Protein AF-A0A090S0F7-F1 (afdb_monomer_lite)

InterPro domains:
  IPR005582 Chromosome partition protein MukF [NF003615] (1-305)
  IPR033440 Chromosome partition protein MukF, middle domain [PF17192] (1-146)
  IPR033441 Chromosome partition protein MukF, C-terminal domain [PF17193] (148-305)
  IPR033441 Chromosome partition protein MukF, C-terminal domain [cd16337] (207-303)
  IPR036141 MukF, middle domain superfamily [G3DSA:1.20.58.590] (1-176)
  IPR036141 MukF, middle domain superfamily [SSF140570] (1-146)
  IPR038198 MukF, C-terminal domain superfamily [G3DSA:1.10.225.40] (218-305)

Structure (mmCIF, N/CA/C/O backbone):
data_AF-A0A090S0F7-F1
#
_entry.id   AF-A0A090S0F7-F1
#
loop_
_atom_site.group_PDB
_atom_site.id
_atom_site.type_symbol
_atom_site.label_atom_id
_atom_site.label_alt_id
_atom_site.label_comp_id
_atom_site.label_asym_id
_atom_site.label_entity_id
_atom_site.label_seq_id
_atom_site.pdbx_PDB_ins_code
_atom_site.Cartn_x
_atom_site.Cartn_y
_atom_site.Cartn_z
_atom_site.occupancy
_atom_site.B_iso_or_equiv
_atom_site.auth_seq_id
_atom_site.auth_comp_id
_atom_site.auth_asym_id
_atom_site.auth_atom_id
_atom_site.pdbx_PDB_model_num
ATOM 1 N N . MET A 1 1 ? -20.782 7.786 25.292 1.00 84.88 1 MET A N 1
ATOM 2 C CA . MET A 1 1 ? -19.732 7.171 26.123 1.00 84.88 1 MET A CA 1
ATOM 3 C C . MET A 1 1 ? -19.723 7.698 27.551 1.00 84.88 1 MET A C 1
ATOM 5 O O . MET A 1 1 ? -19.974 6.885 28.421 1.00 84.88 1 MET A O 1
ATOM 9 N N . ALA A 1 2 ? -19.587 9.006 27.813 1.00 85.81 2 ALA A N 1
ATOM 10 C CA . ALA A 1 2 ? -19.578 9.568 29.183 1.00 85.81 2 ALA A CA 1
ATOM 11 C C . ALA A 1 2 ? -20.626 8.978 30.162 1.00 85.81 2 ALA A C 1
ATOM 13 O O . ALA A 1 2 ? -20.269 8.494 31.227 1.00 85.81 2 ALA A O 1
ATOM 14 N N . LYS A 1 3 ? -21.905 8.889 29.760 1.00 87.56 3 LYS A N 1
ATOM 15 C CA . LYS A 1 3 ? -22.971 8.273 30.586 1.00 87.56 3 LYS A CA 1
ATOM 16 C C . LYS A 1 3 ? -22.745 6.791 30.917 1.00 87.56 3 LYS A C 1
ATOM 18 O O . LYS A 1 3 ? -23.183 6.325 31.959 1.00 87.56 3 LYS A O 1
ATOM 23 N N . ALA A 1 4 ? -22.123 6.041 30.007 1.00 89.88 4 ALA A N 1
ATOM 24 C CA . ALA A 1 4 ? -21.799 4.633 30.227 1.00 89.88 4 ALA A CA 1
ATOM 25 C C . ALA A 1 4 ? -20.613 4.481 31.189 1.00 89.88 4 ALA A C 1
ATOM 27 O O . ALA A 1 4 ? -20.597 3.532 31.960 1.00 89.88 4 ALA A O 1
ATOM 28 N N . ILE A 1 5 ? -19.668 5.427 31.180 1.00 91.88 5 ILE A N 1
ATOM 29 C CA . ILE A 1 5 ? -18.540 5.468 32.122 1.00 91.88 5 ILE A CA 1
ATOM 30 C C . ILE A 1 5 ? -19.040 5.784 33.529 1.00 91.88 5 ILE A C 1
ATOM 32 O O . ILE A 1 5 ? -18.727 5.049 34.455 1.00 91.88 5 ILE A O 1
ATOM 36 N N . GLU A 1 6 ? -19.868 6.822 33.686 1.00 92.06 6 GLU A N 1
ATOM 37 C CA . GLU A 1 6 ? -20.484 7.158 34.979 1.00 92.06 6 GLU A CA 1
ATOM 38 C C . GLU A 1 6 ? -21.263 5.956 35.537 1.00 92.06 6 GLU A C 1
ATOM 40 O O . GLU A 1 6 ? -21.048 5.540 36.673 1.00 92.06 6 GLU A O 1
ATOM 45 N N . ALA A 1 7 ? -22.093 5.318 34.704 1.00 90.25 7 ALA A N 1
ATOM 46 C CA . ALA A 1 7 ? -22.843 4.130 35.102 1.00 90.25 7 ALA A CA 1
ATOM 47 C C . ALA A 1 7 ? -21.950 2.915 35.421 1.00 90.25 7 ALA A C 1
ATOM 49 O O . ALA A 1 7 ? -22.342 2.090 36.247 1.00 90.25 7 ALA A O 1
ATOM 50 N N . ALA A 1 8 ? -20.785 2.790 34.778 1.00 90.50 8 ALA A N 1
ATOM 51 C CA . ALA A 1 8 ? -19.803 1.746 35.065 1.00 90.50 8 ALA A CA 1
ATOM 52 C C . ALA A 1 8 ? -19.081 1.997 36.399 1.00 90.50 8 ALA A C 1
ATOM 54 O O . ALA A 1 8 ? -18.895 1.065 37.176 1.00 90.50 8 ALA A O 1
ATOM 55 N N . GLN A 1 9 ? -18.740 3.253 36.703 1.00 90.56 9 GLN A N 1
ATOM 56 C CA . GLN A 1 9 ? -18.113 3.656 37.967 1.00 90.56 9 GLN A CA 1
ATOM 57 C C . GLN A 1 9 ? -19.052 3.497 39.170 1.00 90.56 9 GLN A C 1
ATOM 59 O O . GLN A 1 9 ? -18.606 3.127 40.254 1.00 90.56 9 GLN A O 1
ATOM 64 N N . GLU A 1 10 ? -20.354 3.743 38.991 1.00 89.56 10 GLU A N 1
ATOM 65 C CA . GLU A 1 10 ? -21.372 3.483 40.020 1.00 89.56 10 GLU A CA 1
ATOM 66 C C . GLU A 1 10 ? -21.522 1.984 40.341 1.00 89.56 10 GLU A C 1
ATOM 68 O O . GLU A 1 10 ? -21.973 1.622 41.432 1.00 89.56 10 GLU A O 1
ATOM 73 N N . GLY A 1 11 ? -21.127 1.109 39.409 1.00 84.12 11 GLY A N 1
ATOM 74 C CA . GLY A 1 11 ? -21.232 -0.338 39.541 1.00 84.12 11 GLY A CA 1
ATOM 75 C C . GLY A 1 11 ? -22.672 -0.814 39.760 1.00 84.12 11 GLY A C 1
ATOM 76 O O . GLY A 1 11 ? -23.644 -0.179 39.354 1.00 84.12 11 GLY A O 1
ATOM 77 N N . GLY A 1 12 ? -22.829 -1.971 40.403 1.00 87.19 12 GLY A N 1
ATOM 78 C CA . GLY A 1 12 ? -24.134 -2.505 40.795 1.00 87.19 12 GLY A CA 1
ATOM 79 C C . GLY A 1 12 ? -24.443 -3.868 40.188 1.00 87.19 12 GLY A C 1
ATOM 80 O O . GLY A 1 12 ? -23.554 -4.645 39.862 1.00 87.19 12 GLY A O 1
ATOM 81 N N . THR A 1 13 ? -25.733 -4.189 40.085 1.00 90.56 13 THR A N 1
ATOM 82 C CA . THR A 1 13 ? -26.182 -5.519 39.631 1.00 90.56 13 THR A CA 1
ATOM 83 C C . THR A 1 13 ? -25.966 -5.729 38.132 1.00 90.56 13 THR A C 1
ATOM 85 O O . THR A 1 13 ? -25.990 -4.778 37.352 1.00 90.56 13 THR A O 1
ATOM 88 N N . VAL A 1 14 ? -25.896 -6.987 37.689 1.00 89.06 14 VAL A N 1
ATOM 89 C CA . VAL A 1 14 ? -25.822 -7.354 36.259 1.00 89.06 14 VAL A CA 1
ATOM 90 C C . VAL A 1 14 ? -26.930 -6.694 35.418 1.00 89.06 14 VAL A C 1
ATOM 92 O O . VAL A 1 14 ? -26.717 -6.329 34.261 1.00 89.06 14 VAL A O 1
ATOM 95 N N . ALA A 1 15 ? -28.121 -6.475 35.987 1.00 90.81 15 ALA A N 1
ATOM 96 C CA . ALA A 1 15 ? -29.215 -5.783 35.303 1.00 90.81 15 ALA A CA 1
ATOM 97 C C . ALA A 1 15 ? -28.916 -4.293 35.039 1.00 90.81 15 ALA A C 1
ATOM 99 O O . ALA A 1 15 ? -29.303 -3.770 33.990 1.00 90.81 15 ALA A O 1
ATOM 100 N N . HIS A 1 16 ? -28.209 -3.621 35.956 1.00 92.31 16 HIS A N 1
ATOM 101 C CA . HIS A 1 16 ? -27.730 -2.246 35.771 1.00 92.31 16 HIS A CA 1
ATOM 102 C C . HIS A 1 16 ? -26.710 -2.184 34.634 1.00 92.31 16 HIS A C 1
ATOM 104 O O . HIS A 1 16 ? -26.902 -1.416 33.692 1.00 92.31 16 HIS A O 1
ATOM 110 N N . TRP A 1 17 ? -25.714 -3.072 34.648 1.00 93.25 17 TRP A N 1
ATOM 111 C CA . TRP A 1 17 ? -24.701 -3.180 33.593 1.00 93.25 17 TRP A CA 1
ATOM 112 C C . TRP A 1 17 ? -25.306 -3.457 32.215 1.00 93.25 17 TRP A C 1
ATOM 114 O O . TRP A 1 17 ? -24.977 -2.780 31.239 1.00 93.25 17 TRP A O 1
ATOM 124 N N . ARG A 1 18 ? -26.264 -4.389 32.127 1.00 91.88 18 ARG A N 1
ATOM 125 C CA . ARG A 1 18 ? -26.967 -4.692 30.870 1.00 91.88 18 ARG A CA 1
ATOM 126 C C . ARG A 1 18 ? -27.700 -3.485 30.295 1.00 91.88 18 ARG A C 1
ATOM 128 O O . ARG A 1 18 ? -27.689 -3.286 29.082 1.00 91.88 18 ARG A O 1
ATOM 135 N N . LYS A 1 19 ? -28.363 -2.702 31.144 1.00 91.62 19 LYS A N 1
ATOM 136 C CA . LYS A 1 19 ? -29.212 -1.596 30.696 1.00 91.62 19 LYS A CA 1
ATOM 137 C C . LYS A 1 19 ? -28.413 -0.325 30.416 1.00 91.62 19 LYS A C 1
ATOM 139 O O . LYS A 1 19 ? -28.609 0.292 29.373 1.00 91.62 19 LYS A O 1
ATOM 144 N N . ASN A 1 20 ? -27.545 0.058 31.346 1.00 91.69 20 ASN A N 1
ATOM 145 C CA . ASN A 1 20 ? -26.958 1.395 31.392 1.00 91.69 20 ASN A CA 1
ATOM 146 C C . ASN A 1 20 ? -25.562 1.457 30.761 1.00 91.69 20 ASN A C 1
ATOM 148 O O . ASN A 1 20 ? -25.184 2.509 30.253 1.00 91.69 20 ASN A O 1
ATOM 152 N N . VAL A 1 21 ? -24.835 0.336 30.724 1.00 92.81 21 VAL A N 1
ATOM 153 C CA . VAL A 1 21 ? -23.509 0.257 30.095 1.00 92.81 21 VAL A CA 1
ATOM 154 C C . VAL A 1 21 ? -23.620 -0.451 28.748 1.00 92.81 21 VAL A C 1
ATOM 156 O O . VAL A 1 21 ? -23.516 0.184 27.701 1.00 92.81 21 VAL A O 1
ATOM 159 N N . PHE A 1 22 ? -23.955 -1.742 28.740 1.00 93.81 22 PHE A N 1
ATOM 160 C CA . PHE A 1 22 ? -24.021 -2.535 27.508 1.00 93.81 22 PHE A CA 1
ATOM 161 C C . PHE A 1 22 ? -25.059 -2.024 26.507 1.00 93.81 22 PHE A C 1
ATOM 163 O O . PHE A 1 22 ? -24.778 -1.960 25.314 1.00 93.81 22 PHE A O 1
ATOM 170 N N . GLY A 1 23 ? -26.245 -1.622 26.974 1.00 92.38 23 GLY A N 1
ATOM 171 C CA . GLY A 1 23 ? -27.274 -1.051 26.104 1.00 92.38 23 GLY A CA 1
ATOM 172 C C . GLY A 1 23 ? -26.786 0.194 25.357 1.00 92.38 23 GLY A C 1
ATOM 173 O O . GLY A 1 23 ? -27.042 0.334 24.162 1.00 92.38 23 GLY A O 1
ATOM 174 N N . VAL A 1 24 ? -26.026 1.061 26.033 1.00 94.12 24 VAL A N 1
ATOM 175 C CA . VAL A 1 24 ? -25.442 2.269 25.431 1.00 94.12 24 VAL A CA 1
ATOM 176 C C . VAL A 1 24 ? -24.324 1.904 24.457 1.00 94.12 24 VAL A C 1
ATOM 178 O O . VAL A 1 24 ? -24.310 2.408 23.334 1.00 94.12 24 VAL A O 1
ATOM 181 N N . LEU A 1 25 ? -23.417 1.005 24.847 1.00 94.56 25 LEU A N 1
ATOM 182 C CA . LEU A 1 25 ? -22.318 0.554 23.990 1.00 94.56 25 LEU A CA 1
ATOM 183 C C . LEU A 1 25 ? -22.839 -0.095 22.702 1.00 94.56 25 LEU A C 1
ATOM 185 O O . LEU A 1 25 ? -22.406 0.259 21.611 1.00 94.56 25 LEU A O 1
ATOM 189 N N . LYS A 1 26 ? -23.814 -0.999 22.815 1.00 93.56 26 LYS A N 1
ATOM 190 C CA . LYS A 1 26 ? -24.317 -1.778 21.683 1.00 93.56 26 LYS A CA 1
ATOM 191 C C . LYS A 1 26 ? -25.223 -0.977 20.756 1.00 93.56 26 LYS A C 1
ATOM 193 O O . LYS A 1 26 ? -25.014 -1.002 19.551 1.00 93.56 26 LYS A O 1
ATOM 198 N N . TYR A 1 27 ? -26.226 -0.290 21.301 1.00 92.94 27 TYR A N 1
ATOM 199 C CA . TYR A 1 27 ? -27.296 0.306 20.488 1.00 92.94 27 TYR A CA 1
ATOM 200 C C . TYR A 1 27 ? -27.118 1.797 20.212 1.00 92.94 27 TYR A C 1
ATOM 202 O O . TYR A 1 27 ? -27.880 2.364 19.439 1.00 92.94 27 TYR A O 1
ATOM 210 N N . SER A 1 28 ? -26.155 2.454 20.859 1.00 93.50 28 SER A N 1
ATOM 211 C CA . SER A 1 28 ? -25.846 3.854 20.575 1.00 93.50 28 SER A CA 1
ATOM 212 C C . SER A 1 28 ? -24.447 3.992 20.001 1.00 93.50 28 SER A C 1
ATOM 214 O O . SER A 1 28 ? -24.305 4.450 18.875 1.00 93.50 28 SER A O 1
ATOM 216 N N . VAL A 1 29 ? -23.417 3.572 20.736 1.00 94.06 29 VAL A N 1
ATOM 217 C CA . VAL A 1 29 ? -22.026 3.754 20.291 1.00 94.06 29 VAL A CA 1
ATOM 218 C C . VAL A 1 29 ? -21.723 2.868 19.081 1.00 94.06 29 VAL A C 1
ATOM 220 O O . VAL A 1 29 ? -21.188 3.360 18.094 1.00 94.06 29 VAL A O 1
ATOM 223 N N . GLY A 1 30 ? -22.153 1.603 19.115 1.00 94.12 30 GLY A N 1
ATOM 224 C CA . GLY A 1 30 ? -22.012 0.668 17.997 1.00 94.12 30 GLY A CA 1
ATOM 225 C C . GLY A 1 30 ? -22.667 1.164 16.708 1.00 94.12 30 GLY A C 1
ATOM 226 O O . GLY A 1 30 ? -22.012 1.178 15.671 1.00 94.12 30 GLY A O 1
ATOM 227 N N . GLU A 1 31 ? -23.910 1.643 16.786 1.00 94.94 31 GLU A N 1
ATOM 228 C CA . GLU A 1 31 ? -24.637 2.191 15.630 1.00 94.94 31 GLU A CA 1
ATOM 229 C C . GLU A 1 31 ? -23.974 3.458 15.070 1.00 94.94 31 GLU A C 1
ATOM 231 O O . GLU A 1 31 ? -23.893 3.635 13.857 1.00 94.94 31 GLU A O 1
ATOM 236 N N . ILE A 1 32 ? -23.450 4.337 15.935 1.00 94.00 32 ILE A N 1
ATOM 237 C CA . ILE A 1 32 ? -22.712 5.528 15.487 1.00 94.00 32 ILE A CA 1
ATOM 238 C C . ILE A 1 32 ? -21.438 5.118 14.740 1.00 94.00 32 ILE A C 1
ATOM 240 O O . ILE A 1 32 ? -21.144 5.692 13.694 1.00 94.00 32 ILE A O 1
ATOM 244 N N . PHE A 1 33 ? -20.697 4.123 15.235 1.00 95.06 33 PHE A N 1
ATOM 245 C CA . PHE A 1 33 ? -19.503 3.623 14.546 1.00 95.06 33 PHE A CA 1
ATOM 246 C C . PHE A 1 33 ? -19.850 2.994 13.195 1.00 95.06 33 PHE A C 1
ATOM 248 O O . PHE A 1 33 ? -19.162 3.259 12.213 1.00 95.06 33 PHE A O 1
ATOM 255 N N . ASP A 1 34 ? -20.943 2.236 13.114 1.00 94.75 34 ASP A N 1
ATOM 256 C CA . ASP A 1 34 ? -21.406 1.660 11.848 1.00 94.75 34 ASP A CA 1
ATOM 257 C C . ASP A 1 34 ? -21.847 2.743 10.849 1.00 94.75 34 ASP A C 1
ATOM 259 O O . ASP A 1 34 ? -21.565 2.642 9.653 1.00 94.75 34 ASP A O 1
ATOM 263 N N . GLN A 1 35 ? -22.457 3.831 11.327 1.00 95.31 35 GLN A N 1
ATOM 264 C CA . GLN A 1 35 ? -22.783 4.984 10.489 1.00 95.31 35 GLN A CA 1
ATOM 265 C C . GLN A 1 35 ? -21.529 5.723 9.996 1.00 95.31 35 GLN A C 1
ATOM 267 O O . GLN A 1 35 ? -21.507 6.194 8.857 1.00 95.31 35 GLN A O 1
ATOM 272 N N . ILE A 1 36 ? -20.490 5.833 10.830 1.00 94.31 36 ILE A N 1
ATOM 273 C CA . ILE A 1 36 ? -19.203 6.417 10.428 1.00 94.31 36 ILE A CA 1
ATOM 274 C C . ILE A 1 36 ? -18.549 5.548 9.346 1.00 94.31 36 ILE A C 1
ATOM 276 O O . ILE A 1 36 ? -18.181 6.093 8.307 1.00 94.31 36 ILE A O 1
ATOM 280 N N . ASP A 1 37 ? -18.480 4.223 9.525 1.00 93.44 37 ASP A N 1
ATOM 281 C CA . ASP A 1 37 ? -17.951 3.295 8.505 1.00 93.44 37 ASP A CA 1
ATOM 282 C C . ASP A 1 37 ? -18.726 3.418 7.183 1.00 93.44 37 ASP A C 1
ATOM 284 O O . ASP A 1 37 ? -18.131 3.479 6.107 1.00 93.44 37 ASP A O 1
ATOM 288 N N . LEU A 1 38 ? -20.058 3.533 7.240 1.00 94.69 38 LEU A N 1
ATOM 289 C CA . LEU A 1 38 ? -20.873 3.742 6.043 1.00 94.69 38 LEU A CA 1
ATOM 290 C C . LEU A 1 38 ? -20.534 5.066 5.340 1.00 94.69 38 LEU A C 1
ATOM 292 O O . LEU A 1 38 ? -20.372 5.086 4.121 1.00 94.69 38 LEU A O 1
ATOM 296 N N . ASN A 1 39 ? -20.395 6.159 6.093 1.00 93.88 39 ASN A N 1
ATOM 297 C CA . ASN A 1 39 ? -20.026 7.462 5.536 1.00 93.88 39 ASN A CA 1
ATOM 298 C C . ASN A 1 39 ? -18.618 7.442 4.913 1.00 93.88 39 ASN A C 1
ATOM 300 O O . ASN A 1 39 ? -18.407 8.066 3.875 1.00 93.88 39 ASN A O 1
ATOM 304 N N . GLN A 1 40 ? -17.670 6.697 5.492 1.00 92.88 40 GLN A N 1
ATOM 305 C CA . GLN A 1 40 ? -16.336 6.501 4.914 1.00 92.88 40 GLN A CA 1
ATOM 306 C C . GLN A 1 40 ? -16.406 5.782 3.559 1.00 92.88 40 GLN A C 1
ATOM 308 O O . GLN A 1 40 ? -15.763 6.202 2.600 1.00 92.88 40 GLN A O 1
ATOM 313 N N . ARG A 1 41 ? -17.275 4.776 3.410 1.00 92.62 41 ARG A N 1
ATOM 314 C CA . ARG A 1 41 ? -17.494 4.118 2.107 1.00 92.62 41 ARG A CA 1
ATOM 315 C C . ARG A 1 41 ? -18.119 5.046 1.070 1.00 92.62 41 ARG A C 1
ATOM 317 O O . ARG A 1 41 ? -17.757 4.991 -0.100 1.00 92.62 41 ARG A O 1
ATOM 324 N N . VAL A 1 42 ? -19.035 5.920 1.486 1.00 94.44 42 VAL A N 1
ATOM 325 C CA . VAL A 1 42 ? -19.573 6.965 0.599 1.00 94.44 42 VAL A CA 1
ATOM 326 C C . VAL A 1 42 ? -18.457 7.915 0.153 1.00 94.44 42 VAL A C 1
ATOM 328 O O . VAL A 1 42 ? -18.418 8.317 -1.010 1.00 94.44 42 VAL A O 1
ATOM 331 N N . MET A 1 43 ? -17.507 8.229 1.038 1.00 93.00 43 MET A N 1
ATOM 332 C CA . MET A 1 43 ? -16.330 9.020 0.679 1.00 93.00 43 MET A CA 1
ATOM 333 C C . MET A 1 43 ? -15.434 8.295 -0.340 1.00 93.00 43 MET A C 1
ATOM 335 O O . MET A 1 43 ? -14.961 8.932 -1.281 1.00 93.00 43 MET A O 1
ATOM 339 N N . ASP A 1 44 ? -15.252 6.975 -0.230 1.00 94.31 44 ASP A N 1
ATOM 340 C CA . ASP A 1 44 ? -14.544 6.180 -1.248 1.00 94.31 44 ASP A CA 1
ATOM 341 C C . ASP A 1 44 ? -15.233 6.271 -2.625 1.00 94.31 44 ASP A C 1
ATOM 343 O O . ASP A 1 44 ? -14.579 6.464 -3.657 1.00 94.31 44 ASP A O 1
ATOM 347 N N . GLU A 1 45 ? -16.567 6.185 -2.663 1.00 94.88 45 GLU A N 1
ATOM 348 C CA . GLU A 1 45 ? -17.341 6.359 -3.900 1.00 94.88 45 GLU A CA 1
ATOM 349 C C . GLU A 1 45 ? -17.188 7.773 -4.476 1.00 94.88 45 GLU A C 1
ATOM 351 O O . GLU A 1 45 ? -17.021 7.944 -5.690 1.00 94.88 45 GLU A O 1
ATOM 356 N N . GLN A 1 46 ? -17.180 8.795 -3.616 1.00 93.38 46 GLN A N 1
ATOM 357 C CA . GLN A 1 46 ? -16.941 10.177 -4.020 1.00 93.38 46 GLN A CA 1
ATOM 358 C C . GLN A 1 46 ? -15.535 10.354 -4.604 1.00 93.38 46 GLN A C 1
ATOM 360 O O . GLN A 1 46 ? -15.402 10.928 -5.686 1.00 93.38 46 GLN A O 1
ATOM 365 N N . GLN A 1 47 ? -14.494 9.820 -3.957 1.00 93.81 47 GLN A N 1
ATOM 366 C CA . GLN A 1 47 ? -13.132 9.833 -4.497 1.00 93.81 47 GLN A CA 1
ATOM 367 C C . GLN A 1 47 ? -13.081 9.179 -5.881 1.00 93.81 47 GLN A C 1
ATOM 369 O O . GLN A 1 47 ? -12.455 9.710 -6.801 1.00 93.81 47 GLN A O 1
ATOM 374 N N . GLN A 1 48 ? -13.748 8.036 -6.059 1.00 94.56 48 GLN A N 1
ATOM 375 C CA . GLN A 1 48 ? -13.793 7.351 -7.348 1.00 94.56 48 GLN A CA 1
ATOM 376 C C . GLN A 1 48 ? -14.523 8.178 -8.415 1.00 94.56 48 GLN A C 1
ATOM 378 O O . GLN A 1 48 ? -14.061 8.251 -9.555 1.00 94.56 48 GLN A O 1
ATOM 383 N N . SER A 1 49 ? -15.617 8.847 -8.051 1.00 96.25 49 SER A N 1
ATOM 384 C CA . SER A 1 49 ? -16.315 9.787 -8.931 1.00 96.25 49 SER A CA 1
ATOM 385 C C . SER A 1 49 ? -15.405 10.940 -9.363 1.00 96.25 49 SER A C 1
ATOM 387 O O . SER A 1 49 ? -15.326 11.243 -10.553 1.00 96.25 49 SER A O 1
ATOM 389 N N . VAL A 1 50 ? -14.638 11.530 -8.439 1.00 95.00 50 VAL A N 1
ATOM 390 C CA . VAL A 1 50 ? -13.674 12.595 -8.762 1.00 95.00 50 VAL A CA 1
ATOM 391 C C . VAL A 1 50 ? -12.593 12.091 -9.725 1.00 95.00 50 VAL A C 1
ATOM 393 O O . VAL A 1 50 ? -12.286 12.771 -10.703 1.00 95.00 50 VAL A O 1
ATOM 396 N N . LYS A 1 51 ? -12.062 10.876 -9.528 1.00 95.19 51 LYS A N 1
ATOM 397 C CA . LYS A 1 51 ? -11.090 10.271 -10.462 1.00 95.19 51 LYS A CA 1
ATOM 398 C C . LYS A 1 51 ? -11.653 10.136 -11.878 1.00 95.19 51 LYS A C 1
ATOM 400 O O . LYS A 1 51 ? -10.943 10.402 -12.849 1.00 95.19 51 LYS A O 1
ATOM 405 N N . LEU A 1 52 ? -12.919 9.732 -12.004 1.00 95.50 52 LEU A N 1
ATOM 406 C CA . LEU A 1 52 ? -13.602 9.629 -13.296 1.00 95.50 52 LEU A CA 1
ATOM 407 C C . LEU A 1 52 ? -13.813 11.006 -13.935 1.00 95.50 52 LEU A C 1
ATOM 409 O O . LEU A 1 52 ? -13.551 11.163 -15.126 1.00 95.50 52 LEU A O 1
ATOM 413 N N . GLN A 1 53 ? -14.211 12.007 -13.148 1.00 94.06 53 GLN A N 1
ATOM 414 C CA . GLN A 1 53 ? -14.361 13.384 -13.621 1.00 94.06 53 GLN A CA 1
ATOM 415 C C . GLN A 1 53 ? -13.030 13.951 -14.130 1.00 94.06 53 GLN A C 1
ATOM 417 O O . GLN A 1 53 ? -12.986 14.505 -15.225 1.00 94.06 53 GLN A O 1
ATOM 422 N N . ILE A 1 54 ? -11.930 13.747 -13.396 1.00 92.56 54 ILE A N 1
ATOM 423 C CA . ILE A 1 54 ? -10.580 14.145 -13.826 1.00 92.56 54 ILE A CA 1
ATOM 424 C C . ILE A 1 54 ? -10.210 13.455 -15.144 1.00 92.56 54 ILE A C 1
ATOM 426 O O . ILE A 1 54 ? -9.740 14.109 -16.073 1.00 92.56 54 ILE A O 1
ATOM 430 N N . ALA A 1 55 ? -10.455 12.148 -15.265 1.00 91.69 55 ALA A N 1
ATOM 431 C CA . ALA A 1 55 ? -10.171 11.417 -16.497 1.00 91.69 55 ALA A CA 1
ATOM 432 C C . ALA A 1 55 ? -10.979 11.952 -17.695 1.00 91.69 55 ALA A C 1
ATOM 434 O O . ALA A 1 55 ? -10.433 12.111 -18.788 1.00 91.69 55 ALA A O 1
ATOM 435 N N . GLU A 1 56 ? -12.261 12.270 -17.500 1.00 92.06 56 GLU A N 1
ATOM 436 C CA . GLU A 1 56 ? -13.114 12.835 -18.547 1.00 92.06 56 GLU A CA 1
ATOM 437 C C . GLU A 1 56 ? -12.677 14.252 -18.946 1.00 92.06 56 GLU A C 1
ATOM 439 O O . GLU A 1 56 ? -12.581 14.557 -20.140 1.00 92.06 56 GLU A O 1
ATOM 444 N N . LEU A 1 57 ? -12.353 15.097 -17.963 1.00 90.50 57 LEU A N 1
ATOM 445 C CA . LEU A 1 57 ? -11.837 16.451 -18.172 1.00 90.50 57 LEU A CA 1
ATOM 446 C C . LEU A 1 57 ? -10.535 16.426 -18.982 1.00 90.50 57 LEU A C 1
ATOM 448 O O . LEU A 1 57 ? -10.416 17.127 -19.990 1.00 90.50 57 LEU A O 1
ATOM 452 N N . LEU A 1 58 ? -9.594 15.558 -18.601 1.00 87.62 58 LEU A N 1
ATOM 453 C CA . LEU A 1 58 ? -8.326 15.388 -19.310 1.00 87.62 58 LEU A CA 1
ATOM 454 C C . LEU A 1 58 ? -8.497 14.790 -20.710 1.00 87.62 58 LEU A C 1
ATOM 456 O O . LEU A 1 58 ? -7.640 15.027 -21.561 1.00 87.62 58 LEU A O 1
ATOM 460 N N . ASN A 1 59 ? -9.578 14.049 -20.977 1.00 85.69 59 ASN A N 1
ATOM 461 C CA . ASN A 1 59 ? -9.874 13.490 -22.297 1.00 85.69 59 ASN A CA 1
ATOM 462 C C . ASN A 1 59 ? -10.553 14.497 -23.240 1.00 85.69 59 ASN A C 1
ATOM 464 O O . ASN A 1 59 ? -10.319 14.454 -24.445 1.00 85.69 59 ASN A O 1
ATOM 468 N N . LYS A 1 60 ? -11.343 15.450 -22.736 1.00 82.12 60 LYS A N 1
ATOM 469 C CA . LYS A 1 60 ? -11.958 16.498 -23.571 1.00 82.12 60 LYS A CA 1
ATOM 470 C C . LYS A 1 60 ? -10.952 17.598 -23.905 1.00 82.12 60 LYS A C 1
ATOM 472 O O . LYS A 1 60 ? -10.349 17.542 -24.972 1.00 82.12 60 LYS A O 1
ATOM 477 N N . ASP A 1 61 ? -10.662 18.481 -22.953 1.00 76.94 61 ASP A N 1
ATOM 478 C CA . ASP A 1 61 ? -9.873 19.700 -23.173 1.00 76.94 61 ASP A CA 1
ATOM 479 C C . ASP A 1 61 ? -8.813 19.870 -22.090 1.00 76.94 61 ASP A C 1
ATOM 481 O O . ASP A 1 61 ? -8.939 20.649 -21.151 1.00 76.94 61 ASP A O 1
ATOM 485 N N . TRP A 1 62 ? -7.725 19.123 -22.229 1.00 74.31 62 TRP A N 1
ATOM 486 C CA . TRP A 1 62 ? -6.706 19.009 -21.191 1.00 74.31 62 TRP A CA 1
ATOM 487 C C . TRP A 1 62 ? -6.046 20.317 -20.723 1.00 74.31 62 TRP A C 1
ATOM 489 O O . TRP A 1 62 ? -5.617 20.373 -19.580 1.00 74.31 62 TRP A O 1
ATOM 499 N N . ARG A 1 63 ? -5.974 21.370 -21.550 1.00 73.94 63 ARG A N 1
ATOM 500 C CA . ARG A 1 63 ? -5.340 22.651 -21.184 1.00 73.94 63 ARG A CA 1
ATOM 501 C C . ARG A 1 63 ? -6.187 23.423 -20.181 1.00 73.94 63 ARG A C 1
ATOM 503 O O . ARG A 1 63 ? -5.691 23.801 -19.126 1.00 73.94 63 ARG A O 1
ATOM 510 N N . ASP A 1 64 ? -7.462 23.600 -20.501 1.00 77.69 64 ASP A N 1
ATOM 511 C CA . ASP A 1 64 ? -8.410 24.291 -19.626 1.00 77.69 64 ASP A CA 1
ATOM 512 C C . ASP A 1 64 ? -8.821 23.397 -18.443 1.00 77.69 64 ASP A C 1
ATOM 514 O O . ASP A 1 64 ? -9.189 23.885 -17.375 1.00 77.69 64 ASP A O 1
ATOM 518 N N . ALA A 1 65 ? -8.688 22.076 -18.599 1.00 84.38 65 ALA A N 1
ATOM 519 C CA . ALA A 1 65 ? -8.963 21.094 -17.561 1.00 84.38 65 ALA A CA 1
ATOM 520 C C . ALA A 1 65 ? -7.906 21.009 -16.452 1.00 84.38 65 ALA A C 1
ATOM 522 O O . ALA A 1 65 ? -8.275 20.561 -15.370 1.00 84.38 65 ALA A O 1
ATOM 523 N N . ILE A 1 66 ? -6.640 21.408 -16.663 1.00 86.31 66 ILE A N 1
ATOM 524 C CA . ILE A 1 66 ? -5.587 21.294 -15.627 1.00 86.31 66 ILE A CA 1
ATOM 525 C C . ILE A 1 66 ? -6.002 22.027 -14.345 1.00 86.31 66 ILE A C 1
ATOM 527 O O . ILE A 1 66 ? -6.047 21.406 -13.288 1.00 86.31 66 ILE A O 1
ATOM 531 N N . ASN A 1 67 ? -6.412 23.295 -14.450 1.00 88.06 67 ASN A N 1
ATOM 532 C CA . ASN A 1 67 ? -6.830 24.097 -13.291 1.00 88.06 67 ASN A CA 1
ATOM 533 C C . ASN A 1 67 ? -8.039 23.480 -12.561 1.00 88.06 67 ASN A C 1
ATOM 535 O O . ASN A 1 67 ? -8.113 23.481 -11.331 1.00 88.06 67 ASN A O 1
ATOM 539 N N . ASN A 1 68 ? -8.990 22.925 -13.320 1.00 90.00 68 ASN A N 1
ATOM 540 C CA . ASN A 1 68 ? -10.159 22.250 -12.755 1.00 90.00 68 ASN A CA 1
ATOM 541 C C . ASN A 1 68 ? -9.763 20.944 -12.049 1.00 90.00 68 ASN A C 1
ATOM 543 O O . ASN A 1 68 ? -10.275 20.649 -10.973 1.00 90.00 68 ASN A O 1
ATOM 547 N N . CYS A 1 69 ? -8.829 20.177 -12.619 1.00 90.88 69 CYS A N 1
ATOM 548 C CA . CYS A 1 69 ? -8.311 18.957 -12.004 1.00 90.88 69 CYS A CA 1
ATOM 549 C C . CYS A 1 69 ? -7.539 19.265 -10.717 1.00 90.88 69 CYS A C 1
ATOM 551 O O . CYS A 1 69 ? -7.757 18.590 -9.718 1.00 90.88 69 CYS A O 1
ATOM 553 N N . GLU A 1 70 ? -6.689 20.294 -10.713 1.00 91.12 70 GLU A N 1
ATOM 554 C CA . GLU A 1 70 ? -5.962 20.740 -9.516 1.00 91.12 70 GLU A CA 1
ATOM 555 C C . GLU A 1 70 ? -6.920 21.168 -8.399 1.00 91.12 70 GLU A C 1
ATOM 557 O O . GLU A 1 70 ? -6.708 20.830 -7.235 1.00 91.12 70 GLU A O 1
ATOM 562 N N . THR A 1 71 ? -8.013 21.847 -8.756 1.00 93.69 71 THR A N 1
ATOM 563 C CA . THR A 1 71 ? -9.050 22.255 -7.800 1.00 93.69 71 THR A CA 1
ATOM 564 C C . THR A 1 71 ? -9.742 21.031 -7.197 1.00 93.69 71 THR A C 1
ATOM 566 O O . THR A 1 71 ? -9.767 20.892 -5.978 1.00 93.69 71 THR A O 1
ATOM 569 N N . LEU A 1 72 ? -10.201 20.087 -8.028 1.00 94.00 72 LEU A N 1
ATOM 570 C CA . LEU A 1 72 ? -10.820 18.838 -7.564 1.00 94.00 72 LEU A CA 1
ATOM 571 C C . LEU A 1 72 ? -9.875 18.000 -6.683 1.00 94.00 72 LEU A C 1
ATOM 573 O O . LEU A 1 72 ? -10.300 17.426 -5.676 1.00 94.00 72 LEU A O 1
ATOM 577 N N . LEU A 1 73 ? -8.589 17.930 -7.045 1.00 93.94 73 LEU A N 1
ATOM 578 C CA . LEU A 1 73 ? -7.559 17.230 -6.272 1.00 93.94 73 LEU A CA 1
ATOM 579 C C . LEU A 1 73 ? -7.327 17.888 -4.910 1.00 93.94 73 LEU A C 1
ATOM 581 O O . LEU A 1 73 ? -7.276 17.189 -3.893 1.00 93.94 73 LEU A O 1
ATOM 585 N N . SER A 1 74 ? -7.210 19.216 -4.886 1.00 94.56 74 SER A N 1
ATOM 586 C CA . SER A 1 74 ? -6.974 20.002 -3.675 1.00 94.56 74 SER A CA 1
ATOM 587 C C . SER A 1 74 ? -8.170 19.955 -2.723 1.00 94.56 74 SER A C 1
ATOM 589 O O . SER A 1 74 ? -7.996 19.652 -1.543 1.00 94.56 74 SER A O 1
ATOM 591 N N . GLU A 1 75 ? -9.387 20.154 -3.236 1.00 95.88 75 GLU A N 1
ATOM 592 C CA . GLU A 1 75 ? -10.626 20.088 -2.452 1.00 95.88 75 GLU A CA 1
ATOM 593 C C . GLU A 1 75 ? -10.799 18.711 -1.807 1.00 95.88 75 GLU A C 1
ATOM 595 O O . GLU A 1 75 ? -10.985 18.614 -0.595 1.00 95.88 75 GLU A O 1
ATOM 600 N N . THR A 1 76 ? -10.637 17.636 -2.584 1.00 94.38 76 THR A N 1
ATOM 601 C CA . THR A 1 76 ? -10.753 16.268 -2.055 1.00 94.38 76 THR A CA 1
ATOM 602 C C . THR A 1 76 ? -9.662 15.975 -1.020 1.00 94.38 76 THR A C 1
ATOM 604 O O . THR A 1 76 ? -9.934 15.352 0.005 1.00 94.38 76 THR A O 1
ATOM 607 N N . SER A 1 77 ? -8.433 16.458 -1.245 1.00 94.94 77 SER A N 1
ATOM 608 C CA . SER A 1 77 ? -7.333 16.319 -0.278 1.00 94.94 77 SER A CA 1
ATOM 609 C C . SER A 1 77 ? -7.637 17.031 1.040 1.00 94.94 77 SER A C 1
ATOM 611 O O . SER A 1 77 ? -7.363 16.483 2.108 1.00 94.94 77 SER A O 1
ATOM 613 N N . ALA A 1 78 ? -8.202 18.240 0.969 1.00 95.69 78 ALA A N 1
ATOM 614 C CA . ALA A 1 78 ? -8.593 19.013 2.139 1.00 95.69 78 ALA A CA 1
ATOM 615 C C . ALA A 1 78 ? -9.705 18.301 2.918 1.00 95.69 78 ALA A C 1
ATOM 617 O O . ALA A 1 78 ? -9.556 18.091 4.118 1.00 95.69 78 ALA A O 1
ATOM 618 N N . THR A 1 79 ? -10.752 17.828 2.233 1.00 94.38 79 THR A N 1
ATOM 619 C CA . THR A 1 79 ? -11.849 17.080 2.869 1.00 94.38 79 THR A CA 1
ATOM 620 C C . THR A 1 79 ? -11.351 15.824 3.585 1.00 94.38 79 THR A C 1
ATOM 622 O O . THR A 1 79 ? -11.737 15.575 4.724 1.00 94.38 79 THR A O 1
ATOM 625 N N . LEU A 1 80 ? -10.465 15.036 2.962 1.00 94.50 80 LEU A N 1
ATOM 626 C CA . LEU A 1 80 ? -9.910 13.834 3.598 1.00 94.50 80 LEU A CA 1
ATOM 627 C C . LEU A 1 80 ? -9.088 14.163 4.843 1.00 94.50 80 LEU A C 1
ATOM 629 O O . LEU A 1 80 ? -9.183 13.455 5.843 1.00 94.50 80 LEU A O 1
ATOM 633 N N . ARG A 1 81 ? -8.294 15.236 4.788 1.00 94.69 81 ARG A N 1
ATOM 634 C CA . ARG A 1 81 ? -7.480 15.667 5.924 1.00 94.69 81 ARG A CA 1
ATOM 635 C C . ARG A 1 81 ? -8.346 16.157 7.080 1.00 94.69 81 ARG A C 1
ATOM 637 O O . ARG A 1 81 ? -8.143 15.708 8.197 1.00 94.69 81 ARG A O 1
ATOM 644 N N . GLU A 1 82 ? -9.342 16.997 6.809 1.00 94.62 82 GLU A N 1
ATOM 645 C CA . GLU A 1 82 ? -10.276 17.481 7.834 1.00 94.62 82 GLU A CA 1
ATOM 646 C C . GLU A 1 82 ? -11.036 16.330 8.510 1.00 94.62 82 GLU A C 1
ATOM 648 O O . GLU A 1 82 ? -11.187 16.312 9.737 1.00 94.62 82 GLU A O 1
ATOM 653 N N . LEU A 1 83 ? -11.478 15.336 7.729 1.00 93.00 83 LEU A N 1
ATOM 654 C CA . LEU A 1 83 ? -12.122 14.135 8.264 1.00 93.00 83 LEU A CA 1
ATOM 655 C C . LEU A 1 83 ? -11.166 13.323 9.144 1.00 93.00 83 LEU A C 1
ATOM 657 O O . LEU A 1 83 ? -11.558 12.925 10.241 1.00 93.00 83 LEU A O 1
ATOM 661 N N . GLN A 1 84 ? -9.925 13.103 8.703 1.00 93.50 84 GLN A N 1
ATOM 662 C CA . GLN A 1 84 ? -8.937 12.350 9.479 1.00 93.50 84 GLN A CA 1
ATOM 663 C C . GLN A 1 84 ? -8.550 13.068 10.771 1.00 93.50 84 GLN A C 1
ATOM 665 O O . GLN A 1 84 ? -8.494 12.430 11.818 1.00 93.50 84 GLN A O 1
ATOM 670 N N . ASP A 1 85 ? -8.336 14.383 10.726 1.00 93.81 85 ASP A N 1
ATOM 671 C CA . ASP A 1 85 ? -7.990 15.176 11.907 1.00 93.81 85 ASP A CA 1
ATOM 672 C C . ASP A 1 85 ? -9.120 15.114 12.949 1.00 93.81 85 ASP A C 1
ATOM 674 O O . ASP A 1 85 ? -8.872 14.942 14.145 1.00 93.81 85 ASP A O 1
ATOM 678 N N . THR A 1 86 ? -10.378 15.170 12.493 1.00 93.00 86 THR A N 1
ATOM 679 C CA . THR A 1 86 ? -11.556 15.033 13.363 1.00 93.00 86 THR A CA 1
ATOM 680 C C . THR A 1 86 ? -11.664 13.626 13.959 1.00 93.00 86 THR A C 1
ATOM 682 O O . THR A 1 86 ? -11.939 13.479 15.152 1.00 93.00 86 THR A O 1
ATOM 685 N N . LEU A 1 87 ? -11.438 12.586 13.147 1.00 92.88 87 LEU A N 1
ATOM 686 C CA . LEU A 1 87 ? -11.483 11.188 13.584 1.00 92.88 87 LEU A CA 1
ATOM 687 C C . LEU A 1 87 ? -10.364 10.852 14.568 1.00 92.88 87 LEU A C 1
ATOM 689 O O . LEU A 1 87 ? -10.624 10.159 15.544 1.00 92.88 87 LEU A O 1
ATOM 693 N N . GLN A 1 88 ? -9.151 11.358 14.348 1.00 91.44 88 GLN A N 1
ATOM 694 C CA . GLN A 1 88 ? -8.021 11.129 15.243 1.00 91.44 88 GLN A CA 1
ATOM 695 C C . GLN A 1 88 ? -8.264 11.787 16.604 1.00 91.44 88 GLN A C 1
ATOM 697 O O . GLN A 1 88 ? -8.138 11.131 17.636 1.00 91.44 88 GLN A O 1
ATOM 702 N N . ALA A 1 89 ? -8.685 13.058 16.609 1.00 91.69 89 ALA A N 1
ATOM 703 C CA . ALA A 1 89 ? -8.932 13.797 17.844 1.00 91.69 89 ALA A CA 1
ATOM 704 C C . ALA A 1 89 ? -10.040 13.159 18.698 1.00 91.69 89 ALA A C 1
ATOM 706 O O . ALA A 1 89 ? -9.875 12.995 19.905 1.00 91.69 89 ALA A O 1
ATOM 707 N N . ALA A 1 90 ? -11.161 12.774 18.079 1.00 91.75 90 ALA A N 1
ATOM 708 C CA . ALA A 1 90 ? -12.251 12.103 18.786 1.00 91.75 90 ALA A CA 1
ATOM 709 C C . ALA A 1 90 ? -11.925 10.635 19.118 1.00 91.75 90 ALA A C 1
ATOM 711 O O . ALA A 1 90 ? -12.405 10.103 20.119 1.00 91.75 90 ALA A O 1
ATOM 712 N N . GLY A 1 91 ? -11.125 9.976 18.279 1.00 92.69 91 GLY A N 1
ATOM 713 C CA . GLY A 1 91 ? -10.740 8.579 18.424 1.00 92.69 91 GLY A CA 1
ATOM 714 C C . GLY A 1 91 ? -9.904 8.329 19.670 1.00 92.69 91 GLY A C 1
ATOM 715 O O . GLY A 1 91 ? -10.228 7.422 20.433 1.00 92.69 91 GLY A O 1
ATOM 716 N N . ASP A 1 92 ? -8.904 9.171 19.931 1.00 92.00 92 ASP A N 1
ATOM 717 C CA . ASP A 1 92 ? -8.055 9.037 21.120 1.00 92.00 92 ASP A CA 1
ATOM 718 C C . ASP A 1 92 ? -8.878 9.177 22.416 1.00 92.00 92 ASP A C 1
ATOM 720 O O . ASP A 1 92 ? -8.740 8.367 23.335 1.00 92.00 92 ASP A O 1
ATOM 724 N N . GLU A 1 93 ? -9.807 10.142 22.463 1.00 93.00 93 GLU A N 1
ATOM 725 C CA . GLU A 1 93 ? -10.708 10.326 23.609 1.00 93.00 93 GLU A CA 1
ATOM 726 C C . GLU A 1 93 ? -11.626 9.109 23.810 1.00 93.00 93 GLU A C 1
ATOM 728 O O . GLU A 1 93 ? -11.763 8.600 24.925 1.00 93.00 93 GLU A O 1
ATOM 733 N N . LEU A 1 94 ? -12.239 8.603 22.735 1.00 93.62 94 LEU A N 1
ATOM 734 C CA . LEU A 1 94 ? -13.105 7.424 22.794 1.00 93.62 94 LEU A CA 1
ATOM 735 C C . LEU A 1 94 ? -12.336 6.165 23.201 1.00 93.62 94 LEU A C 1
ATOM 737 O O . LEU A 1 94 ? -12.871 5.353 23.956 1.00 93.62 94 LEU A O 1
ATOM 741 N N . GLN A 1 95 ? -11.091 6.010 22.750 1.00 94.44 95 GLN A N 1
ATOM 742 C CA . GLN A 1 95 ? -10.248 4.874 23.102 1.00 94.44 95 GLN A CA 1
ATOM 743 C C . GLN A 1 95 ? -9.911 4.876 24.595 1.00 94.44 95 GLN A C 1
ATOM 745 O O . GLN A 1 95 ? -10.045 3.837 25.242 1.00 94.44 95 GLN A O 1
ATOM 750 N N . THR A 1 96 ? -9.548 6.032 25.167 1.00 94.38 96 THR A N 1
ATOM 751 C CA . THR A 1 96 ? -9.362 6.170 26.623 1.00 94.38 96 THR A CA 1
ATOM 752 C C . THR A 1 96 ? -10.636 5.784 27.372 1.00 94.38 96 THR A C 1
ATOM 754 O O . THR A 1 96 ? -10.598 4.944 28.263 1.00 94.38 96 THR A O 1
ATOM 757 N N . GLN A 1 97 ? -11.788 6.299 26.941 1.00 93.81 97 GLN A N 1
ATOM 758 C CA . GLN A 1 97 ? -13.078 6.002 27.569 1.00 93.81 97 GLN A CA 1
ATOM 759 C C . GLN A 1 97 ? -13.471 4.517 27.495 1.00 93.81 97 GLN A C 1
ATOM 761 O O . GLN A 1 97 ? -14.144 4.012 28.393 1.00 93.81 97 GLN A O 1
ATOM 766 N N . ILE A 1 98 ? -13.093 3.806 26.427 1.00 94.56 98 ILE A N 1
ATOM 767 C CA . ILE A 1 98 ? -13.309 2.358 26.324 1.00 94.56 98 ILE A CA 1
ATOM 768 C C . ILE A 1 98 ? -12.383 1.604 27.287 1.00 94.56 98 ILE A C 1
ATOM 770 O O . ILE A 1 98 ? -12.847 0.688 27.968 1.00 94.56 98 ILE A O 1
ATOM 774 N N . LEU A 1 99 ? -11.108 1.998 27.367 1.00 94.44 99 LEU A N 1
ATOM 775 C CA . LEU A 1 99 ? -10.128 1.395 28.274 1.00 94.44 99 LEU A CA 1
ATOM 776 C C . LEU A 1 99 ? -10.528 1.567 29.745 1.00 94.44 99 LEU A C 1
ATOM 778 O O . LEU A 1 99 ? -10.463 0.596 30.494 1.00 94.44 99 LEU A O 1
ATOM 782 N N . ASP A 1 100 ? -11.036 2.741 30.127 1.00 94.00 100 ASP A N 1
ATOM 783 C CA . ASP A 1 100 ? -11.521 3.004 31.488 1.00 94.00 100 ASP A CA 1
ATOM 784 C C . ASP A 1 100 ? -12.629 2.016 31.899 1.00 94.00 100 ASP A C 1
ATOM 786 O O . ASP A 1 100 ? -12.629 1.482 33.007 1.00 94.00 100 ASP A O 1
ATOM 790 N N . ILE A 1 101 ? -13.582 1.723 31.001 1.00 93.00 101 ILE A N 1
ATOM 791 C CA . ILE A 1 101 ? -14.649 0.746 31.286 1.00 93.00 101 ILE A CA 1
ATOM 792 C C . ILE A 1 101 ? -14.086 -0.683 31.289 1.00 93.00 101 ILE A C 1
ATOM 794 O O . ILE A 1 101 ? -14.511 -1.500 32.106 1.00 93.00 101 ILE A O 1
ATOM 798 N N . GLN A 1 102 ? -13.133 -1.003 30.407 1.00 93.44 102 GLN A N 1
ATOM 799 C CA . GLN A 1 102 ? -12.487 -2.320 30.390 1.00 93.44 102 GLN A CA 1
ATOM 800 C C . GLN A 1 102 ? -11.736 -2.612 31.689 1.00 93.44 102 GLN A C 1
ATOM 802 O O . GLN A 1 102 ? -11.805 -3.741 32.165 1.00 93.44 102 GLN A O 1
ATOM 807 N N . GLU A 1 103 ? -11.067 -1.618 32.276 1.00 92.81 103 GLU A N 1
ATOM 808 C CA . GLU A 1 103 ? -10.376 -1.768 33.559 1.00 92.81 103 GLU A CA 1
ATOM 809 C C . GLU A 1 103 ? -11.358 -2.119 34.686 1.00 92.81 103 GLU A C 1
ATOM 811 O O . GLU A 1 103 ? -11.077 -3.005 35.489 1.00 92.81 103 GLU A O 1
ATOM 816 N N . ILE A 1 104 ? -12.544 -1.498 34.705 1.00 91.06 104 ILE A N 1
ATOM 817 C CA . ILE A 1 104 ? -13.584 -1.785 35.708 1.00 91.06 104 ILE A CA 1
ATOM 818 C C . ILE A 1 104 ? -14.163 -3.198 35.534 1.00 91.06 104 ILE A C 1
ATOM 820 O O . ILE A 1 104 ? -14.473 -3.866 36.516 1.00 91.06 104 ILE A O 1
ATOM 824 N N . VAL A 1 105 ? -14.322 -3.653 34.289 1.00 90.88 105 VAL A N 1
ATOM 825 C CA . VAL A 1 105 ? -14.875 -4.980 33.956 1.00 90.88 105 VAL A CA 1
ATOM 826 C C . VAL A 1 105 ? -13.826 -6.097 34.107 1.00 90.88 105 VAL A C 1
ATOM 828 O O . VAL A 1 105 ? -14.163 -7.281 34.088 1.00 90.88 105 VAL A O 1
ATOM 831 N N . TYR A 1 106 ? -12.547 -5.751 34.263 1.00 90.31 106 TYR A N 1
ATOM 832 C CA . TYR A 1 106 ? -11.456 -6.716 34.263 1.00 90.31 106 TYR A CA 1
ATOM 833 C C . TYR A 1 106 ? -11.549 -7.710 35.431 1.00 90.31 106 TYR A C 1
ATOM 835 O O . TYR A 1 106 ? -11.500 -7.337 36.602 1.00 90.31 106 TYR A O 1
ATOM 843 N N . GLY A 1 107 ? -11.612 -9.003 35.102 1.00 85.19 107 GLY A N 1
ATOM 844 C CA . GLY A 1 107 ? -11.634 -10.090 36.083 1.00 85.19 107 GLY A CA 1
ATOM 845 C C . GLY A 1 107 ? -13.009 -10.408 36.680 1.00 85.19 107 GLY A C 1
ATOM 846 O O . GLY A 1 107 ? -13.067 -11.218 37.604 1.00 85.19 107 GLY A O 1
ATOM 847 N N . ASP A 1 108 ? -14.092 -9.811 36.169 1.00 88.88 108 ASP A N 1
ATOM 848 C CA . ASP A 1 108 ? -15.469 -10.166 36.533 1.00 88.88 108 ASP A CA 1
ATOM 849 C C . ASP A 1 108 ? -16.128 -11.032 35.442 1.00 88.88 108 ASP A C 1
ATOM 851 O O . ASP A 1 108 ? -16.539 -10.539 34.385 1.00 88.88 108 ASP A O 1
ATOM 855 N N . ASP A 1 109 ? -16.253 -12.334 35.717 1.00 87.88 109 ASP A N 1
ATOM 856 C CA . ASP A 1 109 ? -16.851 -13.317 34.803 1.00 87.88 109 ASP A CA 1
ATOM 857 C C . ASP A 1 109 ? -18.333 -13.014 34.489 1.00 87.88 109 ASP A C 1
ATOM 859 O O . ASP A 1 109 ? -18.827 -13.368 33.417 1.00 87.88 109 ASP A O 1
ATOM 863 N N . GLU A 1 110 ? -19.076 -12.329 35.373 1.00 89.50 110 GLU A N 1
ATOM 864 C CA . GLU A 1 110 ? -20.487 -11.995 35.116 1.00 89.50 110 GLU A CA 1
ATOM 865 C C . GLU A 1 110 ? -20.650 -10.869 34.079 1.00 89.50 110 GLU A C 1
ATOM 867 O O . GLU A 1 110 ? -21.740 -10.690 33.516 1.00 89.50 110 GLU A O 1
ATOM 872 N N . LEU A 1 111 ? -19.576 -10.122 33.801 1.00 91.62 111 LEU A N 1
ATOM 873 C CA . LEU A 1 111 ? -19.552 -8.953 32.920 1.00 91.62 111 LEU A CA 1
ATOM 874 C C . LEU A 1 111 ? -18.826 -9.198 31.588 1.00 91.62 111 LEU A C 1
ATOM 876 O O . LEU A 1 111 ? -18.653 -8.258 30.808 1.00 91.62 111 LEU A O 1
ATOM 880 N N . GLU A 1 112 ? -18.494 -10.451 31.265 1.00 90.75 112 GLU A N 1
ATOM 881 C CA . GLU A 1 112 ? -17.809 -10.839 30.020 1.00 90.75 112 GLU A CA 1
ATOM 882 C C . GLU A 1 112 ? -18.479 -10.250 28.763 1.00 90.75 112 GLU A C 1
ATOM 884 O O . GLU A 1 112 ? -17.813 -9.699 27.889 1.00 90.75 112 GLU A O 1
ATOM 889 N N . PHE A 1 113 ? -19.816 -10.235 28.715 1.00 91.75 113 PHE A N 1
ATOM 890 C CA . PHE A 1 113 ? -20.586 -9.670 27.598 1.00 91.75 113 PHE A CA 1
ATOM 891 C C . PHE A 1 113 ? -20.334 -8.165 27.360 1.00 91.75 113 PHE A C 1
ATOM 893 O O . PHE A 1 113 ? -20.512 -7.671 26.244 1.00 91.75 113 PHE A O 1
ATOM 900 N N . VAL A 1 114 ? -19.960 -7.411 28.402 1.00 93.38 114 VAL A N 1
ATOM 901 C CA . VAL A 1 114 ? -19.555 -6.001 28.293 1.00 93.38 114 VAL A CA 1
ATOM 902 C C . VAL A 1 114 ? -18.135 -5.919 27.744 1.00 93.38 114 VAL A C 1
ATOM 904 O O . VAL A 1 114 ? -17.888 -5.122 26.840 1.00 93.38 114 VAL A O 1
ATOM 907 N N . GLY A 1 115 ? -17.234 -6.774 28.234 1.00 92.38 115 GLY A N 1
ATOM 908 C CA . GLY A 1 115 ? -15.862 -6.894 27.737 1.00 92.38 115 GLY A CA 1
ATOM 909 C C . GLY A 1 115 ? -15.807 -7.204 26.239 1.00 92.38 115 GLY A C 1
ATOM 910 O O . GLY A 1 115 ? -15.126 -6.500 25.493 1.00 92.38 115 GLY A O 1
ATOM 911 N N . GLU A 1 116 ? -16.600 -8.173 25.774 1.00 92.94 116 GLU A N 1
ATOM 912 C CA . GLU A 1 116 ? -16.732 -8.504 24.348 1.00 92.94 116 GLU A CA 1
ATOM 913 C C . GLU A 1 116 ? -17.225 -7.310 23.516 1.00 92.94 116 GLU A C 1
ATOM 915 O O . GLU A 1 116 ? -16.706 -7.039 22.429 1.00 92.94 116 GLU A O 1
ATOM 920 N N . ALA A 1 117 ? -18.214 -6.564 24.022 1.00 94.00 117 ALA A N 1
ATOM 921 C CA . ALA A 1 117 ? -18.734 -5.385 23.335 1.00 94.00 117 ALA A CA 1
ATOM 922 C C . ALA A 1 117 ? -17.690 -4.262 23.245 1.00 94.00 117 ALA A C 1
ATOM 924 O O . ALA A 1 117 ? -17.553 -3.647 22.189 1.00 94.00 117 ALA A O 1
ATOM 925 N N . LEU A 1 118 ? -16.941 -4.011 24.323 1.00 95.25 118 LEU A N 1
ATOM 926 C CA . LEU A 1 118 ? -15.863 -3.018 24.353 1.00 95.25 118 LEU A CA 1
ATOM 927 C C . LEU A 1 118 ? -14.744 -3.394 23.379 1.00 95.25 118 LEU A C 1
ATOM 929 O O . LEU A 1 118 ? -14.324 -2.551 22.591 1.00 95.25 118 LEU A O 1
ATOM 933 N N . PHE A 1 119 ? -14.330 -4.663 23.361 1.00 94.44 119 PHE A N 1
ATOM 934 C CA . PHE A 1 119 ? -13.338 -5.158 22.407 1.00 94.44 119 PHE A CA 1
ATOM 935 C C . PHE A 1 119 ? -13.807 -4.986 20.954 1.00 94.44 119 PHE A C 1
ATOM 937 O O . PHE A 1 119 ? -13.067 -4.491 20.105 1.00 94.44 119 PHE A O 1
ATOM 944 N N . GLY A 1 120 ? -15.068 -5.326 20.664 1.00 95.25 120 GLY A N 1
ATOM 945 C CA . GLY A 1 120 ? -15.654 -5.111 19.341 1.00 95.25 120 GLY A CA 1
ATOM 946 C C . GLY A 1 120 ? -15.669 -3.637 18.920 1.00 95.25 120 GLY A C 1
ATOM 947 O O . GLY A 1 120 ? -15.417 -3.331 17.754 1.00 95.25 120 GLY A O 1
ATOM 948 N N . LEU A 1 121 ? -15.929 -2.718 19.857 1.00 95.56 121 LEU A N 1
ATOM 949 C CA . LEU A 1 121 ? -15.879 -1.277 19.602 1.00 95.56 121 LEU A CA 1
ATOM 950 C C . LEU A 1 121 ? -14.450 -0.777 19.355 1.00 95.56 121 LEU A C 1
ATOM 952 O O . LEU A 1 121 ? -14.272 0.016 18.434 1.00 95.56 121 LEU A O 1
ATOM 956 N N . GLN A 1 122 ? -13.447 -1.267 20.093 1.00 95.69 122 GLN A N 1
ATOM 957 C CA . GLN A 1 122 ? -12.033 -0.933 19.849 1.00 95.69 122 GLN A CA 1
ATOM 958 C C . GLN A 1 122 ? -11.603 -1.351 18.447 1.00 95.69 122 GLN A C 1
ATOM 960 O O . GLN A 1 122 ? -11.129 -0.526 17.676 1.00 95.69 122 GLN A O 1
ATOM 965 N N . MET A 1 123 ? -11.866 -2.605 18.070 1.00 95.50 123 MET A N 1
ATOM 966 C CA . MET A 1 123 ? -11.508 -3.113 16.742 1.00 95.50 123 MET A CA 1
ATOM 967 C C . MET A 1 123 ? -12.176 -2.311 15.614 1.00 95.50 123 MET A C 1
ATOM 969 O O . MET A 1 123 ? -11.571 -2.082 14.565 1.00 95.50 123 MET A O 1
ATOM 973 N N . LYS A 1 124 ? -13.428 -1.870 15.809 1.00 95.00 124 LYS A N 1
ATOM 974 C CA . LYS A 1 124 ? -14.109 -0.982 14.855 1.00 95.00 124 LYS A CA 1
ATOM 975 C C . LYS A 1 124 ? -13.456 0.401 14.802 1.00 95.00 124 LYS A C 1
ATOM 977 O O . LYS A 1 124 ? -13.241 0.905 13.704 1.00 95.00 124 LYS A O 1
ATOM 982 N N . LEU A 1 125 ? -13.136 0.996 15.950 1.00 95.00 125 LEU A N 1
ATOM 983 C CA . LEU A 1 125 ? -12.500 2.311 16.027 1.00 95.00 125 LEU A CA 1
ATOM 984 C C . LEU A 1 125 ? -11.119 2.310 15.356 1.00 95.00 125 LEU A C 1
ATOM 986 O O . LEU A 1 125 ? -10.860 3.153 14.499 1.00 95.00 125 LEU A O 1
ATOM 990 N N . ASP A 1 126 ? -10.287 1.313 15.661 1.00 94.81 126 ASP A N 1
ATOM 991 C CA . ASP A 1 126 ? -8.967 1.136 15.050 1.00 94.81 126 ASP A CA 1
ATOM 992 C C . ASP A 1 126 ? -9.075 1.024 13.525 1.00 94.81 126 ASP A C 1
ATOM 994 O O . ASP A 1 126 ? -8.315 1.648 12.781 1.00 94.81 126 ASP A O 1
ATOM 998 N N . ARG A 1 127 ? -10.070 0.274 13.034 1.00 94.12 127 ARG A N 1
ATOM 999 C CA . ARG A 1 127 ? -10.336 0.143 11.598 1.00 94.12 127 ARG A CA 1
ATOM 1000 C C . ARG A 1 127 ? -10.745 1.474 10.958 1.00 94.12 127 ARG A C 1
ATOM 1002 O O . ARG A 1 127 ? -10.235 1.794 9.886 1.00 94.12 127 ARG A O 1
ATOM 1009 N N . ILE A 1 128 ? -11.640 2.230 11.596 1.00 93.50 128 ILE A N 1
ATOM 1010 C CA . ILE A 1 128 ? -12.124 3.537 11.117 1.00 93.50 128 ILE A CA 1
ATOM 1011 C C . ILE A 1 128 ? -10.961 4.530 10.992 1.00 93.50 128 ILE A C 1
ATOM 1013 O O . ILE A 1 128 ? -10.848 5.217 9.975 1.00 93.50 128 ILE A O 1
ATOM 1017 N N . ILE A 1 129 ? -10.080 4.585 11.996 1.00 92.12 129 ILE A N 1
ATOM 1018 C CA . ILE A 1 129 ? -8.915 5.485 12.013 1.00 92.12 129 ILE A CA 1
ATOM 1019 C C . ILE A 1 129 ? -7.867 5.037 10.986 1.00 92.12 129 ILE A C 1
ATOM 1021 O O . ILE A 1 129 ? -7.322 5.861 10.246 1.00 92.12 129 ILE A O 1
ATOM 1025 N N . SER A 1 130 ? -7.607 3.729 10.900 1.00 93.00 130 SER A N 1
ATOM 1026 C CA . SER A 1 130 ? -6.634 3.164 9.962 1.00 93.00 130 SER A CA 1
ATOM 1027 C C . SER A 1 130 ? -7.032 3.386 8.500 1.00 93.00 130 SER A C 1
ATOM 1029 O O . SER A 1 130 ? -6.165 3.726 7.690 1.00 93.00 130 SER A O 1
ATOM 1031 N N . TRP A 1 131 ? -8.321 3.244 8.159 1.00 94.06 131 TRP A N 1
ATOM 1032 C CA . TRP A 1 131 ? -8.815 3.522 6.806 1.00 94.06 131 TRP A CA 1
ATOM 1033 C C . TRP A 1 131 ? -8.535 4.968 6.393 1.00 94.06 131 TRP A C 1
ATOM 1035 O O . TRP A 1 131 ? -8.077 5.195 5.276 1.00 94.06 131 TRP A O 1
ATOM 1045 N N . GLY A 1 132 ? -8.756 5.944 7.278 1.00 91.31 132 GLY A N 1
ATOM 1046 C CA . GLY A 1 132 ? -8.650 7.351 6.893 1.00 91.31 132 GLY A CA 1
ATOM 1047 C C . GLY A 1 132 ? -7.216 7.769 6.559 1.00 91.31 132 GLY A C 1
ATOM 1048 O O . GLY A 1 132 ? -6.992 8.450 5.555 1.00 91.31 132 GLY A O 1
ATOM 1049 N N . GLN A 1 133 ? -6.223 7.249 7.288 1.00 91.06 133 GLN A N 1
ATOM 1050 C CA . GLN A 1 133 ? -4.814 7.434 6.925 1.00 91.06 133 GLN A CA 1
ATOM 1051 C C . GLN A 1 133 ? -4.476 6.756 5.587 1.00 91.06 133 GLN A C 1
ATOM 1053 O O . GLN A 1 133 ? -3.853 7.368 4.717 1.00 91.06 133 GLN A O 1
ATOM 1058 N N . GLN A 1 134 ? -4.932 5.516 5.383 1.00 95.06 134 GLN A N 1
ATOM 1059 C CA . GLN A 1 134 ? -4.704 4.790 4.133 1.00 95.06 134 GLN A CA 1
ATOM 1060 C C . GLN A 1 134 ? -5.338 5.504 2.926 1.00 95.06 134 GLN A C 1
ATOM 1062 O O . GLN A 1 134 ? -4.729 5.573 1.856 1.00 95.06 134 GLN A O 1
ATOM 1067 N N . ALA A 1 135 ? -6.540 6.059 3.089 1.00 93.00 135 ALA A N 1
ATOM 1068 C CA . ALA A 1 135 ? -7.241 6.803 2.051 1.00 93.00 135 ALA A CA 1
ATOM 1069 C C . ALA A 1 135 ? -6.466 8.066 1.640 1.00 93.00 135 ALA A C 1
ATOM 1071 O O . ALA A 1 135 ? -6.341 8.342 0.444 1.00 93.00 135 ALA A O 1
ATOM 1072 N N . ILE A 1 136 ? -5.887 8.793 2.603 1.00 94.12 136 ILE A N 1
ATOM 1073 C CA . ILE A 1 136 ? -5.018 9.949 2.336 1.00 94.12 136 ILE A CA 1
ATOM 1074 C C . ILE A 1 136 ? -3.774 9.524 1.550 1.00 94.12 136 ILE A C 1
ATOM 1076 O O . ILE A 1 136 ? -3.453 10.147 0.538 1.00 94.12 136 ILE A O 1
ATOM 1080 N N . ASP A 1 137 ? -3.092 8.455 1.962 1.00 96.12 137 ASP A N 1
ATOM 1081 C CA . ASP A 1 137 ? -1.866 8.002 1.296 1.00 96.12 137 ASP A CA 1
ATOM 1082 C C . ASP A 1 137 ? -2.128 7.553 -0.150 1.00 96.12 137 ASP A C 1
ATOM 1084 O O . ASP A 1 137 ? -1.382 7.905 -1.073 1.00 96.12 137 ASP A O 1
ATOM 1088 N N . LEU A 1 138 ? -3.230 6.829 -0.376 1.00 95.56 138 LEU A N 1
ATOM 1089 C CA . LEU A 1 138 ? -3.684 6.452 -1.716 1.00 95.56 138 LEU A CA 1
ATOM 1090 C C . LEU A 1 138 ? -4.035 7.681 -2.561 1.00 95.56 138 LEU A C 1
ATOM 1092 O O . LEU A 1 138 ? -3.703 7.722 -3.751 1.00 95.56 138 LEU A O 1
ATOM 1096 N N . TRP A 1 139 ? -4.675 8.687 -1.962 1.00 96.75 139 TRP A N 1
ATOM 1097 C CA . TRP A 1 139 ? -5.019 9.928 -2.649 1.00 96.75 139 TRP A CA 1
ATOM 1098 C C . TRP A 1 139 ? -3.779 10.740 -3.030 1.00 96.75 139 TRP A C 1
ATOM 1100 O O . TRP A 1 139 ? -3.667 11.166 -4.175 1.00 96.75 139 TRP A O 1
ATOM 1110 N N . ILE A 1 140 ? -2.790 10.862 -2.139 1.00 94.88 140 ILE A N 1
ATOM 1111 C CA . ILE A 1 140 ? -1.490 11.490 -2.437 1.00 94.88 140 ILE A CA 1
ATOM 1112 C C . ILE A 1 140 ? -0.774 10.744 -3.571 1.00 94.88 140 ILE A C 1
ATOM 1114 O O . ILE A 1 140 ? -0.162 11.357 -4.451 1.00 94.88 140 ILE A O 1
ATOM 1118 N N . GLY A 1 141 ? -0.837 9.409 -3.569 1.00 96.62 141 GLY A N 1
ATOM 1119 C CA . GLY A 1 141 ? -0.310 8.588 -4.656 1.00 96.62 141 GLY A CA 1
ATOM 1120 C C . GLY A 1 141 ? -0.977 8.906 -5.997 1.00 96.62 141 GLY A C 1
ATOM 1121 O O . GLY A 1 141 ? -0.286 9.072 -7.008 1.00 96.62 141 GLY A O 1
ATOM 1122 N N . TYR A 1 142 ? -2.304 9.037 -5.998 1.00 96.62 142 TYR A N 1
ATOM 1123 C CA . TYR A 1 142 ? -3.077 9.418 -7.177 1.00 96.62 142 TYR A CA 1
ATOM 1124 C C . TYR A 1 142 ? -2.762 10.846 -7.643 1.00 96.62 142 TYR A C 1
ATOM 1126 O O . TYR A 1 142 ? -2.473 11.042 -8.822 1.00 96.62 142 TYR A O 1
ATOM 1134 N N . ASP A 1 143 ? -2.720 11.818 -6.734 1.00 94.88 143 ASP A N 1
ATOM 1135 C CA . ASP A 1 143 ? -2.352 13.207 -7.017 1.00 94.88 143 ASP A CA 1
ATOM 1136 C C . ASP A 1 143 ? -0.982 13.301 -7.711 1.00 94.88 143 ASP A C 1
ATOM 1138 O O . ASP A 1 143 ? -0.845 13.878 -8.795 1.00 94.88 143 ASP A O 1
ATOM 1142 N N . ARG A 1 144 ? 0.035 12.628 -7.158 1.00 95.94 144 ARG A N 1
ATOM 1143 C CA . ARG A 1 144 ? 1.376 12.578 -7.759 1.00 95.94 144 ARG A CA 1
ATOM 1144 C C . ARG A 1 144 ? 1.357 11.934 -9.142 1.00 95.94 144 ARG A C 1
ATOM 1146 O O . ARG A 1 144 ? 2.097 12.362 -10.032 1.00 95.94 144 ARG A O 1
ATOM 1153 N N . HIS A 1 145 ? 0.549 10.892 -9.321 1.00 95.69 145 HIS A N 1
ATOM 1154 C CA . HIS A 1 145 ? 0.388 10.234 -10.611 1.00 95.69 145 HIS A CA 1
ATOM 1155 C C . HIS A 1 145 ? -0.236 11.178 -11.647 1.00 95.69 145 HIS A C 1
ATOM 1157 O O . HIS A 1 145 ? 0.280 11.255 -12.762 1.00 95.69 145 HIS A O 1
ATOM 1163 N N . VAL A 1 146 ? -1.271 11.942 -11.283 1.00 94.06 146 VAL A N 1
ATOM 1164 C CA . VAL A 1 146 ? -1.889 12.938 -12.172 1.00 94.06 146 VAL A CA 1
ATOM 1165 C C . VAL A 1 146 ? -0.881 14.020 -12.558 1.00 94.06 146 VAL A C 1
ATOM 1167 O O . VAL A 1 146 ? -0.689 14.267 -13.745 1.00 94.06 146 VAL A O 1
ATOM 1170 N N . HIS A 1 147 ? -0.136 14.584 -11.606 1.00 92.56 147 HIS A N 1
ATOM 1171 C CA . HIS A 1 147 ? 0.904 15.574 -11.909 1.00 92.56 147 HIS A CA 1
ATOM 1172 C C . HIS A 1 147 ? 2.020 15.019 -12.806 1.00 92.56 147 HIS A C 1
ATOM 1174 O O . HIS A 1 147 ? 2.511 15.703 -13.707 1.00 92.56 147 HIS A O 1
ATOM 1180 N N . LYS A 1 148 ? 2.432 13.762 -12.589 1.00 94.75 148 LYS A N 1
ATOM 1181 C CA . LYS A 1 148 ? 3.390 13.085 -13.473 1.00 94.75 148 LYS A CA 1
ATOM 1182 C C . LYS A 1 148 ? 2.804 12.907 -14.876 1.00 94.75 148 LYS A C 1
ATOM 1184 O O . LYS A 1 148 ? 3.514 13.138 -15.850 1.00 94.75 148 LYS A O 1
ATOM 1189 N N . PHE A 1 149 ? 1.531 12.531 -14.983 1.00 92.06 149 PHE A N 1
ATOM 1190 C CA . PHE A 1 149 ? 0.837 12.395 -16.260 1.00 92.06 149 PHE A CA 1
ATOM 1191 C C . PHE A 1 149 ? 0.753 13.730 -17.006 1.00 92.06 149 PHE A C 1
ATOM 1193 O O . PHE A 1 149 ? 1.099 13.771 -18.184 1.00 92.06 149 PHE A O 1
ATOM 1200 N N . ILE A 1 150 ? 0.404 14.826 -16.324 1.00 89.19 150 ILE A N 1
ATOM 1201 C CA . ILE A 1 150 ? 0.411 16.176 -16.908 1.00 89.19 150 ILE A CA 1
ATOM 1202 C C . ILE A 1 150 ? 1.807 16.493 -17.469 1.00 89.19 150 ILE A C 1
ATOM 1204 O O . ILE A 1 150 ? 1.956 16.772 -18.655 1.00 89.19 150 ILE A O 1
ATOM 1208 N N . ARG A 1 151 ? 2.862 16.302 -16.674 1.00 91.75 151 ARG A N 1
ATOM 1209 C CA . ARG A 1 151 ? 4.235 16.603 -17.109 1.00 91.75 151 ARG A CA 1
ATOM 1210 C C . ARG A 1 151 ? 4.741 15.731 -18.262 1.00 91.75 151 ARG A C 1
ATOM 1212 O O . ARG A 1 151 ? 5.532 16.184 -19.082 1.00 91.75 151 ARG A O 1
ATOM 1219 N N . THR A 1 152 ? 4.374 14.451 -18.293 1.00 91.12 152 THR A N 1
ATOM 1220 C CA . THR A 1 152 ? 4.933 13.485 -19.255 1.00 91.12 152 THR A CA 1
ATOM 1221 C C . THR A 1 152 ? 4.082 13.333 -20.510 1.00 91.12 152 THR A C 1
ATOM 1223 O O . THR A 1 152 ? 4.631 13.249 -21.600 1.00 91.12 152 THR A O 1
ATOM 1226 N N . ALA A 1 153 ? 2.759 13.280 -20.383 1.00 87.31 153 ALA A N 1
ATOM 1227 C CA . ALA A 1 153 ? 1.863 13.084 -21.518 1.00 87.31 153 ALA A CA 1
ATOM 1228 C C . ALA A 1 153 ? 1.347 14.413 -22.080 1.00 87.31 153 ALA A C 1
ATOM 1230 O O . ALA A 1 153 ? 1.192 14.535 -23.292 1.00 87.31 153 ALA A O 1
ATOM 1231 N N . ILE A 1 154 ? 1.098 15.409 -21.220 1.00 85.94 154 ILE A N 1
ATOM 1232 C CA . ILE A 1 154 ? 0.438 16.657 -21.623 1.00 85.94 154 ILE A CA 1
ATOM 1233 C C . ILE A 1 154 ? 1.422 17.719 -22.074 1.00 85.94 154 ILE A C 1
ATOM 1235 O O . ILE A 1 154 ? 1.351 18.185 -23.213 1.00 85.94 154 ILE A O 1
ATOM 1239 N N . ASP A 1 155 ? 2.396 18.038 -21.229 1.00 87.50 155 ASP A N 1
ATOM 1240 C CA . ASP A 1 155 ? 3.389 19.062 -21.547 1.00 87.50 155 ASP A CA 1
ATOM 1241 C C . ASP A 1 155 ? 4.233 18.682 -22.774 1.00 87.50 155 ASP A C 1
ATOM 1243 O O . ASP A 1 155 ? 4.617 19.558 -23.552 1.00 87.50 155 ASP A O 1
ATOM 1247 N N . MET A 1 156 ? 4.482 17.380 -22.982 1.00 87.12 156 MET A N 1
ATOM 1248 C CA . MET A 1 156 ? 5.245 16.868 -24.128 1.00 87.12 156 MET A CA 1
ATOM 1249 C C . MET A 1 156 ? 4.449 16.831 -25.443 1.00 87.12 156 MET A C 1
ATOM 1251 O O . MET A 1 156 ? 5.061 16.890 -26.508 1.00 87.12 156 MET A O 1
ATOM 1255 N N . ASP A 1 157 ? 3.115 16.749 -25.404 1.00 88.25 157 ASP A N 1
ATOM 1256 C CA . ASP A 1 157 ? 2.265 16.605 -26.598 1.00 88.25 157 ASP A CA 1
ATOM 1257 C C . ASP A 1 157 ? 1.154 17.663 -26.660 1.00 88.25 157 ASP A C 1
ATOM 1259 O O . ASP A 1 157 ? 0.052 17.348 -27.058 1.00 88.25 157 ASP A O 1
ATOM 1263 N N . GLN A 1 158 ? 1.405 18.928 -26.318 1.00 82.12 158 GLN A N 1
ATOM 1264 C CA . GLN A 1 158 ? 0.397 19.993 -26.075 1.00 82.12 158 GLN A CA 1
ATOM 1265 C C . GLN A 1 158 ? -0.810 20.146 -27.038 1.00 82.12 158 GLN A C 1
ATOM 1267 O O . GLN A 1 158 ? -1.826 20.724 -26.643 1.00 82.12 158 GLN A O 1
ATOM 1272 N N . ASN A 1 159 ? -0.755 19.609 -28.263 1.00 85.00 159 ASN A N 1
ATOM 1273 C CA . ASN A 1 159 ? -1.862 19.602 -29.232 1.00 85.00 159 ASN A CA 1
ATOM 1274 C C . ASN A 1 159 ? -2.449 18.198 -29.523 1.00 85.00 159 ASN A C 1
ATOM 1276 O O . ASN A 1 159 ? -3.210 18.048 -30.475 1.00 85.00 159 ASN A O 1
ATOM 1280 N N . ARG A 1 160 ? -2.075 17.166 -28.755 1.00 83.75 160 ARG A N 1
ATOM 1281 C CA . ARG A 1 160 ? -2.398 15.734 -28.935 1.00 83.75 160 ARG A CA 1
ATOM 1282 C C . ARG A 1 160 ? -2.004 15.139 -30.287 1.00 83.75 160 ARG A C 1
ATOM 1284 O O . ARG A 1 160 ? -2.511 14.091 -30.694 1.00 83.75 160 ARG A O 1
ATOM 1291 N N . ALA A 1 161 ? -1.109 15.805 -31.007 1.00 88.56 161 ALA A N 1
ATOM 1292 C CA . ALA A 1 161 ? -0.738 15.411 -32.354 1.00 88.56 161 ALA A CA 1
ATOM 1293 C C . ALA A 1 161 ? 0.067 14.107 -32.350 1.00 88.56 161 ALA A C 1
ATOM 1295 O O . ALA A 1 161 ? -0.114 13.280 -33.243 1.00 88.56 161 ALA A O 1
ATOM 1296 N N . PHE A 1 162 ? 0.944 13.911 -31.364 1.00 90.75 162 PHE A N 1
ATOM 1297 C CA . PHE A 1 162 ? 1.721 12.682 -31.243 1.00 90.75 162 PHE A CA 1
ATOM 1298 C C . PHE A 1 162 ? 0.817 11.502 -30.886 1.00 90.75 162 PHE A C 1
ATOM 1300 O O . PHE A 1 162 ? 0.844 10.492 -31.583 1.00 90.75 162 PHE A O 1
ATOM 1307 N N . SER A 1 163 ? -0.041 11.650 -29.877 1.00 88.31 163 SER A N 1
ATOM 1308 C CA . SER A 1 163 ? -0.936 10.584 -29.412 1.00 88.31 163 SER A CA 1
ATOM 1309 C C . SER A 1 163 ? -1.930 10.138 -30.493 1.00 88.31 163 SER A C 1
ATOM 1311 O O . SER A 1 163 ? -2.129 8.941 -30.701 1.00 88.31 163 SER A O 1
ATOM 1313 N N . GLN A 1 164 ? -2.509 11.084 -31.244 1.00 90.50 164 GLN A N 1
ATOM 1314 C CA . GLN A 1 164 ? -3.399 10.771 -32.370 1.00 90.50 164 GLN A CA 1
ATOM 1315 C C . GLN A 1 164 ? -2.665 10.037 -33.495 1.00 90.50 164 GLN A C 1
ATOM 1317 O O . GLN A 1 164 ? -3.153 9.023 -33.993 1.00 90.50 164 GLN A O 1
ATOM 1322 N N . ARG A 1 165 ? -1.471 10.510 -33.875 1.00 93.56 165 ARG A N 1
ATOM 1323 C CA . ARG A 1 165 ? -0.661 9.848 -34.908 1.00 93.56 165 ARG A CA 1
ATOM 1324 C C . ARG A 1 165 ? -0.161 8.483 -34.464 1.00 93.56 165 ARG A C 1
ATOM 1326 O O . ARG A 1 165 ? -0.068 7.596 -35.298 1.00 93.56 165 ARG A O 1
ATOM 1333 N N . LEU A 1 166 ? 0.155 8.303 -33.184 1.00 93.25 166 LEU A N 1
ATOM 1334 C CA . LEU A 1 166 ? 0.555 7.012 -32.635 1.00 93.25 166 LEU A CA 1
ATOM 1335 C C . LEU A 1 166 ? -0.598 6.007 -32.734 1.00 93.25 166 LEU A C 1
ATOM 1337 O O . LEU A 1 166 ? -0.384 4.896 -33.201 1.00 93.25 166 LEU A O 1
ATOM 1341 N N . SER A 1 167 ? -1.819 6.412 -32.374 1.00 92.94 167 SER A N 1
ATOM 1342 C CA . SER A 1 167 ? -3.016 5.573 -32.527 1.00 92.94 167 SER A CA 1
ATOM 1343 C C . SER A 1 167 ? -3.269 5.181 -33.991 1.00 92.94 167 SER A C 1
ATOM 1345 O O . SER A 1 167 ? -3.482 4.008 -34.305 1.00 92.94 167 SER A O 1
ATOM 1347 N N . GLN A 1 168 ? -3.154 6.146 -34.911 1.00 94.38 168 GLN A N 1
ATOM 1348 C CA . GLN A 1 168 ? -3.249 5.883 -36.349 1.00 94.38 168 GLN A CA 1
ATOM 1349 C C . GLN A 1 168 ? -2.132 4.938 -36.825 1.00 94.38 168 GLN A C 1
ATOM 1351 O O . GLN A 1 168 ? -2.403 3.964 -37.513 1.00 94.38 168 GLN A O 1
ATOM 1356 N N . SER A 1 169 ? -0.893 5.160 -36.380 1.00 94.25 169 SER A N 1
ATOM 1357 C CA . SER A 1 169 ? 0.272 4.321 -36.696 1.00 94.25 169 SER A CA 1
ATOM 1358 C C . SER A 1 169 ? 0.107 2.875 -36.222 1.00 94.25 169 SER A C 1
ATOM 1360 O O . SER A 1 169 ? 0.530 1.957 -36.913 1.00 94.25 169 SER A O 1
ATOM 1362 N N . VAL A 1 170 ? -0.545 2.646 -35.076 1.00 94.50 170 VAL A N 1
ATOM 1363 C CA . VAL A 1 170 ? -0.880 1.290 -34.603 1.00 94.50 170 VAL A CA 1
ATOM 1364 C C . VAL A 1 170 ? -1.909 0.621 -35.516 1.00 94.50 170 VAL A C 1
ATOM 1366 O O . VAL A 1 170 ? -1.812 -0.579 -35.763 1.00 94.50 170 VAL A O 1
ATOM 1369 N N . THR A 1 171 ? -2.869 1.388 -36.037 1.00 94.50 171 THR A N 1
ATOM 1370 C CA . THR A 1 171 ? -3.879 0.885 -36.982 1.00 94.50 171 THR A CA 1
ATOM 1371 C C . THR A 1 171 ? -3.237 0.507 -38.318 1.00 94.50 171 THR A C 1
ATOM 1373 O O . THR A 1 171 ? -3.476 -0.585 -38.828 1.00 94.50 171 THR A O 1
ATOM 1376 N N . ASP A 1 172 ? -2.353 1.367 -38.823 1.00 95.44 172 ASP A N 1
ATOM 1377 C CA . ASP A 1 172 ? -1.686 1.214 -40.122 1.00 95.44 172 ASP A CA 1
ATOM 1378 C C . ASP A 1 172 ? -0.390 0.374 -40.031 1.00 95.44 172 ASP A C 1
ATOM 1380 O O . ASP A 1 172 ? 0.329 0.203 -41.016 1.00 95.44 172 ASP A O 1
ATOM 1384 N N . TYR A 1 173 ? -0.059 -0.173 -38.852 1.00 95.50 173 TYR A N 1
ATOM 1385 C CA . TYR A 1 173 ? 1.225 -0.840 -38.589 1.00 95.50 173 TYR A CA 1
ATOM 1386 C C . TYR A 1 173 ? 1.500 -2.009 -39.544 1.00 95.50 173 TYR A C 1
ATOM 1388 O O . TYR A 1 173 ? 2.639 -2.230 -39.956 1.00 95.50 173 TYR A O 1
ATOM 1396 N N . PHE A 1 174 ? 0.458 -2.757 -39.913 1.00 95.12 174 PHE A N 1
ATOM 1397 C CA . PHE A 1 174 ? 0.586 -3.931 -40.776 1.00 95.12 174 PHE A CA 1
ATOM 1398 C C . PHE A 1 174 ? 0.805 -3.592 -42.256 1.00 95.12 174 PHE A C 1
ATOM 1400 O O . PHE A 1 174 ? 1.288 -4.453 -42.990 1.00 95.12 174 PHE A O 1
ATOM 1407 N N . ASP A 1 175 ? 0.526 -2.358 -42.684 1.00 95.94 175 ASP A N 1
ATOM 1408 C CA . ASP A 1 175 ? 0.781 -1.917 -44.060 1.00 95.94 175 ASP A CA 1
ATOM 1409 C C . ASP A 1 175 ? 2.276 -1.680 -44.303 1.00 95.94 175 ASP A C 1
ATOM 1411 O O . ASP A 1 175 ? 2.786 -1.866 -45.410 1.00 95.94 175 ASP A O 1
ATOM 1415 N N . SER A 1 176 ? 3.008 -1.256 -43.269 1.00 92.31 176 SER A N 1
ATOM 1416 C CA . SER A 1 176 ? 4.459 -1.043 -43.318 1.00 92.31 176 SER A CA 1
ATOM 1417 C C . SER A 1 176 ? 5.095 -1.264 -41.939 1.00 92.31 176 SER A C 1
ATOM 1419 O O . SER A 1 176 ? 5.358 -0.297 -41.214 1.00 92.31 176 SER A O 1
ATOM 1421 N N . PRO A 1 177 ? 5.371 -2.530 -41.569 1.00 94.31 177 PRO A N 1
ATOM 1422 C CA . PRO A 1 177 ? 5.917 -2.862 -40.261 1.00 94.31 177 PRO A CA 1
ATOM 1423 C C . PRO A 1 177 ? 7.325 -2.309 -40.063 1.00 94.31 177 PRO A C 1
ATOM 1425 O O . PRO A 1 177 ? 8.175 -2.343 -40.955 1.00 94.31 177 PRO A O 1
ATOM 1428 N N . TRP A 1 178 ? 7.588 -1.860 -38.843 1.00 94.25 178 TRP A N 1
ATOM 1429 C CA . TRP A 1 178 ? 8.898 -1.403 -38.398 1.00 94.25 178 TRP A CA 1
ATOM 1430 C C . TRP A 1 178 ? 9.215 -1.983 -37.016 1.00 94.25 178 TRP A C 1
ATOM 1432 O O . TRP A 1 178 ? 8.317 -2.394 -36.275 1.00 94.25 178 TRP A O 1
ATOM 1442 N N . TYR A 1 179 ? 10.504 -2.028 -36.677 1.00 95.50 179 TYR A N 1
ATOM 1443 C CA . TYR A 1 179 ? 11.004 -2.622 -35.438 1.00 95.50 179 TYR A CA 1
ATOM 1444 C C . TYR A 1 179 ? 11.893 -1.637 -34.681 1.00 95.50 179 TYR A C 1
ATOM 1446 O O . TYR A 1 179 ? 12.667 -0.894 -35.287 1.00 95.50 179 TYR A O 1
ATOM 1454 N N . LEU A 1 180 ? 11.801 -1.656 -33.350 1.00 96.62 180 LEU A N 1
ATOM 1455 C CA . LEU A 1 180 ? 12.751 -0.967 -32.482 1.00 96.62 180 LEU A CA 1
ATOM 1456 C C . LEU A 1 180 ? 14.003 -1.825 -32.319 1.00 96.62 180 LEU A C 1
ATOM 1458 O O . LEU A 1 180 ? 13.922 -2.992 -31.943 1.00 96.62 180 LEU A O 1
ATOM 1462 N N . THR A 1 181 ? 15.167 -1.233 -32.559 1.00 96.62 181 THR A N 1
ATOM 1463 C CA . THR A 1 181 ? 16.452 -1.850 -32.228 1.00 96.62 181 THR A CA 1
ATOM 1464 C C . THR A 1 181 ? 16.827 -1.495 -30.795 1.00 96.62 181 THR A C 1
ATOM 1466 O O . THR A 1 181 ? 16.793 -0.321 -30.426 1.00 96.62 181 THR A O 1
ATOM 1469 N N . TYR A 1 182 ? 17.221 -2.484 -30.000 1.00 96.81 182 TYR A N 1
ATOM 1470 C CA . TYR A 1 182 ? 17.781 -2.286 -28.664 1.00 96.81 182 TYR A CA 1
ATOM 1471 C C . TYR A 1 182 ? 19.156 -2.957 -28.580 1.00 96.81 182 TYR A C 1
ATOM 1473 O O . TYR A 1 182 ? 19.489 -3.811 -29.401 1.00 96.81 182 TYR A O 1
ATOM 1481 N N . ALA A 1 183 ? 19.976 -2.539 -27.618 1.00 96.69 183 ALA A N 1
ATOM 1482 C CA . ALA A 1 183 ? 21.265 -3.175 -27.384 1.00 96.69 183 ALA A CA 1
ATOM 1483 C C . ALA A 1 183 ? 21.044 -4.529 -26.697 1.00 96.69 183 ALA A C 1
ATOM 1485 O O . ALA A 1 183 ? 20.582 -4.567 -25.557 1.00 96.69 183 ALA A O 1
ATOM 1486 N N . ASP A 1 184 ? 21.374 -5.618 -27.387 1.00 95.62 184 ASP A N 1
ATOM 1487 C CA . ASP A 1 184 ? 21.310 -6.976 -26.848 1.00 95.62 184 ASP A CA 1
ATOM 1488 C C . ASP A 1 184 ? 22.730 -7.531 -26.739 1.00 95.62 184 ASP A C 1
ATOM 1490 O O . ASP A 1 184 ? 23.312 -8.008 -27.714 1.00 95.62 184 ASP A O 1
ATOM 1494 N N . ALA A 1 185 ? 23.339 -7.349 -25.568 1.00 95.38 185 ALA A N 1
ATOM 1495 C CA . ALA A 1 185 ? 24.675 -7.859 -25.309 1.00 95.38 185 ALA A CA 1
ATOM 1496 C C . ALA A 1 185 ? 24.607 -9.358 -25.000 1.00 95.38 185 ALA A C 1
ATOM 1498 O O . ALA A 1 185 ? 23.755 -9.802 -24.226 1.00 95.38 185 ALA A O 1
ATOM 1499 N N . GLU A 1 186 ? 25.542 -10.130 -25.557 1.00 95.06 186 GLU A N 1
ATOM 1500 C CA . GLU A 1 186 ? 25.671 -11.545 -25.224 1.00 95.06 186 GLU A CA 1
ATOM 1501 C C . GLU A 1 186 ? 25.874 -11.711 -23.714 1.00 95.06 186 GLU A C 1
ATOM 1503 O O . GLU A 1 186 ? 26.748 -11.092 -23.099 1.00 95.06 186 GLU A O 1
ATOM 1508 N N . LYS A 1 187 ? 25.026 -12.539 -23.099 1.00 93.12 187 LYS A N 1
ATOM 1509 C CA . LYS A 1 187 ? 25.146 -12.861 -21.679 1.00 93.12 187 LYS A CA 1
ATOM 1510 C C . LYS A 1 187 ? 26.414 -13.675 -21.465 1.00 93.12 187 LYS A C 1
ATOM 1512 O O . LYS A 1 187 ? 26.716 -14.569 -22.252 1.00 93.12 187 LYS A O 1
ATOM 1517 N N . LEU A 1 188 ? 27.112 -13.408 -20.365 1.00 94.12 188 LEU A N 1
ATOM 1518 C CA . LEU A 1 188 ? 28.269 -14.200 -19.968 1.00 94.12 188 LEU A CA 1
ATOM 1519 C C . LEU A 1 188 ? 27.834 -15.655 -19.758 1.00 94.12 188 LEU A C 1
ATOM 1521 O O . LEU A 1 188 ? 26.995 -15.946 -18.904 1.00 94.12 188 LEU A O 1
ATOM 1525 N N . THR A 1 189 ? 28.385 -16.560 -20.563 1.00 91.56 189 THR A N 1
ATOM 1526 C CA . THR A 1 189 ? 28.200 -17.998 -20.387 1.00 91.56 189 THR A CA 1
ATOM 1527 C C . THR A 1 189 ? 29.164 -18.475 -19.318 1.00 91.56 189 THR A C 1
ATOM 1529 O O . THR A 1 189 ? 30.373 -18.496 -19.551 1.00 91.56 189 THR A O 1
ATOM 1532 N N . ASP A 1 190 ? 28.629 -18.843 -18.162 1.00 89.12 190 ASP A N 1
ATOM 1533 C CA . ASP A 1 190 ? 29.411 -19.445 -17.090 1.00 89.12 190 ASP A CA 1
ATOM 1534 C C . ASP A 1 190 ? 29.250 -20.968 -17.095 1.00 89.12 190 ASP A C 1
ATOM 1536 O O . ASP A 1 190 ? 28.229 -21.510 -17.544 1.00 89.12 190 ASP A O 1
ATOM 1540 N N . LEU A 1 191 ? 30.270 -21.664 -16.603 1.00 87.94 191 LEU A N 1
ATOM 1541 C CA . LEU A 1 191 ? 30.160 -23.084 -16.307 1.00 87.94 191 LEU A CA 1
ATOM 1542 C C . LEU A 1 191 ? 29.223 -23.254 -15.107 1.00 87.94 191 LEU A C 1
ATOM 1544 O O . LEU A 1 191 ? 29.126 -22.393 -14.235 1.00 87.94 191 LEU A O 1
ATOM 1548 N N . ARG A 1 192 ? 28.496 -24.372 -15.058 1.00 81.88 192 ARG A N 1
ATOM 1549 C CA . ARG A 1 192 ? 27.710 -24.689 -13.862 1.00 81.88 192 ARG A CA 1
ATOM 1550 C C . ARG A 1 192 ? 28.675 -24.896 -12.701 1.00 81.88 192 ARG A C 1
ATOM 1552 O O . ARG A 1 192 ? 29.617 -25.672 -12.832 1.00 81.88 192 ARG A O 1
ATOM 1559 N N . ASP A 1 193 ? 28.411 -24.234 -11.582 1.00 75.94 193 ASP A N 1
ATOM 1560 C CA . ASP A 1 193 ? 29.140 -24.476 -10.344 1.00 75.94 193 ASP A CA 1
ATOM 1561 C C . ASP A 1 193 ? 28.762 -25.864 -9.799 1.00 75.94 193 ASP A C 1
ATOM 1563 O O . ASP A 1 193 ? 27.691 -26.067 -9.223 1.00 75.94 193 ASP A O 1
ATOM 1567 N N . GLU A 1 194 ? 29.610 -26.858 -10.056 1.00 66.81 194 GLU A N 1
ATOM 1568 C CA . GLU A 1 194 ? 29.439 -28.226 -9.555 1.00 66.81 194 GLU A CA 1
ATOM 1569 C C . GLU A 1 194 ? 29.844 -28.364 -8.072 1.00 66.81 194 GLU A C 1
ATOM 1571 O O . GLU A 1 194 ? 29.595 -29.410 -7.464 1.00 66.81 194 GLU A O 1
ATOM 1576 N N . ALA A 1 195 ? 30.412 -27.319 -7.451 1.00 58.75 195 ALA A N 1
ATOM 1577 C CA . ALA A 1 195 ? 30.901 -27.379 -6.073 1.00 58.75 195 ALA A CA 1
ATOM 1578 C C . ALA A 1 195 ? 29.777 -27.476 -5.026 1.00 58.75 195 ALA A C 1
ATOM 1580 O O . ALA A 1 195 ? 30.015 -27.958 -3.922 1.00 58.75 195 ALA A O 1
ATOM 1581 N N . LEU A 1 196 ? 28.539 -27.096 -5.362 1.00 55.62 196 LEU A N 1
ATOM 1582 C CA . LEU A 1 196 ? 27.400 -27.158 -4.434 1.00 55.62 196 LEU A CA 1
ATOM 1583 C C . LEU A 1 196 ? 26.681 -28.520 -4.392 1.00 55.62 196 LEU A C 1
ATOM 1585 O O . LEU A 1 196 ? 25.767 -28.695 -3.587 1.00 55.62 196 LEU A O 1
ATOM 1589 N N . VAL A 1 197 ? 27.071 -29.496 -5.226 1.00 57.53 197 VAL A N 1
ATOM 1590 C CA . VAL A 1 197 ? 26.431 -30.833 -5.266 1.00 57.53 197 VAL A CA 1
ATOM 1591 C C . VAL A 1 197 ? 27.401 -31.978 -4.953 1.00 57.53 197 VAL A C 1
ATOM 1593 O O . VAL A 1 197 ? 26.966 -33.091 -4.648 1.00 57.53 197 VAL A O 1
ATOM 1596 N N . LEU A 1 198 ? 28.710 -31.728 -4.902 1.00 57.84 198 LEU A N 1
ATOM 1597 C CA . LEU A 1 198 ? 29.666 -32.691 -4.356 1.00 57.84 198 LEU A CA 1
ATOM 1598 C C . LEU A 1 198 ? 29.659 -32.626 -2.823 1.00 57.84 198 LEU A C 1
ATOM 1600 O O . LEU A 1 198 ? 30.571 -32.097 -2.210 1.00 57.84 198 LEU A O 1
ATOM 1604 N N . ARG A 1 199 ? 28.603 -33.205 -2.238 1.00 54.12 199 ARG A N 1
ATOM 1605 C CA . ARG A 1 199 ? 28.597 -33.878 -0.931 1.00 54.12 199 ARG A CA 1
ATOM 1606 C C . ARG A 1 199 ? 29.294 -33.090 0.198 1.00 54.12 199 ARG A C 1
ATOM 1608 O O . ARG A 1 199 ? 30.497 -33.219 0.390 1.00 54.12 199 ARG A O 1
ATOM 1615 N N . ASN A 1 200 ? 28.503 -32.396 1.023 1.00 52.59 200 ASN A N 1
ATOM 1616 C CA . ASN A 1 200 ? 28.889 -31.843 2.338 1.00 52.59 200 ASN A CA 1
ATOM 1617 C C . ASN A 1 200 ? 29.295 -32.927 3.368 1.00 52.59 200 ASN A C 1
ATOM 1619 O O . ASN A 1 200 ? 29.003 -32.801 4.553 1.00 52.59 200 ASN A O 1
ATOM 1623 N N . ASP A 1 201 ? 29.938 -34.010 2.944 1.00 57.47 201 ASP A N 1
ATOM 1624 C CA . ASP A 1 201 ? 30.661 -34.874 3.860 1.00 57.47 201 ASP A CA 1
ATOM 1625 C C . ASP A 1 201 ? 32.076 -34.292 3.923 1.00 57.47 201 ASP A C 1
ATOM 1627 O O . ASP A 1 201 ? 32.971 -34.725 3.197 1.00 57.47 201 ASP A O 1
ATOM 1631 N N . GLU A 1 202 ? 32.277 -33.266 4.756 1.00 58.53 202 GLU A N 1
ATOM 1632 C CA . GLU A 1 202 ? 33.616 -32.942 5.250 1.00 58.53 202 GLU A CA 1
ATOM 1633 C C . GLU A 1 202 ? 34.146 -34.200 5.949 1.00 58.53 202 GLU A C 1
ATOM 1635 O O . GLU A 1 202 ? 33.869 -34.460 7.122 1.00 58.53 202 GLU A O 1
ATOM 1640 N N . VAL A 1 203 ? 34.860 -35.042 5.199 1.00 64.00 203 VAL A N 1
ATOM 1641 C CA . VAL A 1 203 ? 35.512 -36.231 5.740 1.00 64.00 203 VAL A CA 1
ATOM 1642 C C . VAL A 1 203 ? 36.691 -35.748 6.570 1.00 64.00 203 VAL A C 1
ATOM 1644 O O . VAL A 1 203 ? 37.812 -35.594 6.090 1.00 64.00 203 VAL A O 1
ATOM 1647 N N . THR A 1 204 ? 36.421 -35.478 7.838 1.00 65.75 204 THR A N 1
ATOM 1648 C CA . THR A 1 204 ? 37.457 -35.288 8.842 1.00 65.75 204 THR A CA 1
ATOM 1649 C C . THR A 1 204 ? 38.097 -36.647 9.114 1.00 65.75 204 THR A C 1
ATOM 1651 O O . THR A 1 204 ? 37.436 -37.613 9.495 1.00 65.75 204 THR A O 1
ATOM 1654 N N . GLY A 1 205 ? 39.397 -36.762 8.838 1.00 72.12 205 GLY A N 1
ATOM 1655 C CA . GLY A 1 205 ? 40.156 -37.963 9.175 1.00 72.12 205 GLY A CA 1
ATOM 1656 C C . GLY A 1 205 ? 40.182 -38.162 10.691 1.00 72.12 205 GLY A C 1
ATOM 1657 O O . GLY A 1 205 ? 40.403 -37.210 11.437 1.00 72.12 205 GLY A O 1
ATOM 1658 N N . ALA A 1 206 ? 39.959 -39.392 11.155 1.00 66.75 206 ALA A N 1
ATOM 1659 C CA . ALA A 1 206 ? 40.096 -39.721 12.568 1.00 66.75 206 ALA A CA 1
ATOM 1660 C C . ALA A 1 206 ? 41.584 -39.798 12.941 1.00 66.75 206 ALA A C 1
ATOM 1662 O O . ALA A 1 206 ? 42.342 -40.556 12.335 1.00 66.75 206 ALA A O 1
ATOM 1663 N N . VAL A 1 207 ? 41.996 -39.021 13.942 1.00 69.25 207 VAL A N 1
ATOM 1664 C CA . VAL A 1 207 ? 43.342 -39.103 14.524 1.00 69.25 207 VAL A CA 1
ATOM 1665 C C . VAL A 1 207 ? 43.333 -40.176 15.624 1.00 69.25 207 VAL A C 1
ATOM 1667 O O . VAL A 1 207 ? 42.401 -40.182 16.433 1.00 69.25 207 VAL A O 1
ATOM 1670 N N . PRO A 1 208 ? 44.320 -41.092 15.678 1.00 70.12 208 PRO A N 1
ATOM 1671 C CA . PRO A 1 208 ? 44.449 -42.049 16.775 1.00 70.12 208 PRO A CA 1
ATOM 1672 C C . PRO A 1 208 ? 44.589 -41.335 18.127 1.00 70.12 208 PRO A C 1
ATOM 1674 O O . PRO A 1 208 ? 45.318 -40.354 18.241 1.00 70.12 208 PRO A O 1
ATOM 1677 N N . LEU A 1 209 ? 43.881 -41.825 19.147 1.00 65.94 209 LEU A N 1
ATOM 1678 C CA . LEU A 1 209 ? 43.816 -41.205 20.479 1.00 65.94 209 LEU A CA 1
ATOM 1679 C C . LEU A 1 209 ? 45.074 -41.415 21.329 1.00 65.94 209 LEU A C 1
ATOM 1681 O O . LEU A 1 209 ? 45.271 -40.693 22.303 1.00 65.94 209 LEU A O 1
ATOM 1685 N N . GLU A 1 210 ? 45.897 -42.405 21.000 1.00 70.56 210 GLU A N 1
ATOM 1686 C CA . GLU A 1 210 ? 46.991 -42.826 21.868 1.00 70.56 210 GLU A CA 1
ATOM 1687 C C . GLU A 1 210 ? 48.320 -42.260 21.376 1.00 70.56 210 GLU A C 1
ATOM 1689 O O . GLU A 1 210 ? 48.778 -42.533 20.267 1.00 70.56 210 GLU A O 1
ATOM 1694 N N . VAL A 1 211 ? 48.917 -41.430 22.229 1.00 67.69 211 VAL A N 1
ATOM 1695 C CA . VAL A 1 211 ? 50.288 -40.949 22.092 1.00 67.69 211 VAL A CA 1
ATOM 1696 C C . VAL A 1 211 ? 51.164 -41.894 22.904 1.00 67.69 211 VAL A C 1
ATOM 1698 O O . VAL A 1 211 ? 51.044 -41.950 24.127 1.00 67.69 211 VAL A O 1
ATOM 1701 N N . GLU A 1 212 ? 52.024 -42.651 22.230 1.00 63.88 212 GLU A N 1
ATOM 1702 C CA . GLU A 1 212 ? 53.060 -43.440 22.894 1.00 63.88 212 GLU A CA 1
ATOM 1703 C C . GLU A 1 212 ? 54.222 -42.513 23.264 1.00 63.88 212 GLU A C 1
ATOM 1705 O O . GLU A 1 212 ? 54.721 -41.751 22.433 1.00 63.88 212 GLU A O 1
ATOM 1710 N N . TYR A 1 213 ? 54.629 -42.551 24.530 1.00 67.56 213 TYR A N 1
ATOM 1711 C CA . TYR A 1 213 ? 55.791 -41.822 25.022 1.00 67.56 213 TYR A CA 1
ATOM 1712 C C . TYR A 1 213 ? 56.943 -42.806 25.226 1.00 67.56 213 TYR A C 1
ATOM 1714 O O . TYR A 1 213 ? 56.758 -43.853 25.844 1.00 67.56 213 TYR A O 1
ATOM 1722 N N . GLU A 1 214 ? 58.131 -42.448 24.745 1.00 63.91 214 GLU A N 1
ATOM 1723 C CA . GLU A 1 214 ? 59.378 -43.146 25.062 1.00 63.91 214 GLU A CA 1
ATOM 1724 C C . GLU A 1 214 ? 60.169 -42.323 26.089 1.00 63.91 214 GLU A C 1
ATOM 1726 O O . GLU A 1 214 ? 60.327 -41.108 25.937 1.00 63.91 214 GLU A O 1
ATOM 1731 N N . GLU A 1 215 ? 60.663 -42.970 27.147 1.00 62.56 215 GLU A N 1
ATOM 1732 C CA . GLU A 1 215 ? 61.552 -42.330 28.120 1.00 62.56 215 GLU A CA 1
ATOM 1733 C C . GLU A 1 215 ? 62.981 -42.269 27.567 1.00 62.56 215 GLU A C 1
ATOM 1735 O O . GLU A 1 215 ? 63.590 -43.286 27.235 1.00 62.56 215 GLU A O 1
ATOM 1740 N N . PHE A 1 216 ? 63.526 -41.055 27.478 1.00 60.34 216 PHE A N 1
ATOM 1741 C CA . PHE A 1 216 ? 64.916 -40.808 27.108 1.00 60.34 216 PHE A CA 1
ATOM 1742 C C . PHE A 1 216 ? 65.735 -40.535 28.374 1.00 60.34 216 PHE A C 1
ATOM 1744 O O . PHE A 1 216 ? 65.614 -39.469 28.978 1.00 60.34 216 PHE A O 1
ATOM 1751 N N . GLU A 1 217 ? 66.566 -41.491 28.787 1.00 62.16 217 GLU A N 1
ATOM 1752 C CA . GLU A 1 217 ? 67.413 -41.370 29.979 1.00 62.16 217 GLU A CA 1
ATOM 1753 C C . GLU A 1 217 ? 68.797 -40.811 29.593 1.00 62.16 217 GLU A C 1
ATOM 1755 O O . GLU A 1 217 ? 69.552 -41.426 28.836 1.00 62.16 217 GLU A O 1
ATOM 1760 N N . GLN A 1 218 ? 69.139 -39.609 30.073 1.00 61.25 218 GLN A N 1
ATOM 1761 C CA . GLN A 1 218 ? 70.382 -38.917 29.715 1.00 61.25 218 GLN A CA 1
ATOM 1762 C C . GLN A 1 218 ? 71.415 -39.031 30.855 1.00 61.25 218 GLN A C 1
ATOM 1764 O O . GLN A 1 218 ? 71.407 -38.253 31.800 1.00 61.25 218 GLN A O 1
ATOM 1769 N N . VAL A 1 219 ? 72.352 -39.981 30.745 1.00 61.81 219 VAL A N 1
ATOM 1770 C CA . VAL A 1 219 ? 73.399 -40.320 31.751 1.00 61.81 219 VAL A CA 1
ATOM 1771 C C . VAL A 1 219 ? 74.483 -39.225 31.927 1.00 61.81 219 VAL A C 1
ATOM 1773 O O . VAL A 1 219 ? 75.447 -39.377 32.675 1.00 61.81 219 VAL A O 1
ATOM 1776 N N . ASN A 1 220 ? 74.357 -38.084 31.247 1.00 64.69 220 ASN A N 1
ATOM 1777 C CA . ASN A 1 220 ? 75.405 -37.059 31.199 1.00 64.69 220 ASN A CA 1
ATOM 1778 C C . ASN A 1 220 ? 75.564 -36.256 32.505 1.00 64.69 220 ASN A C 1
ATOM 1780 O O . ASN A 1 220 ? 76.658 -35.746 32.758 1.00 64.69 220 ASN A O 1
ATOM 1784 N N . ASP A 1 221 ? 74.524 -36.159 33.338 1.00 71.12 221 ASP A N 1
ATOM 1785 C CA . ASP A 1 221 ? 74.555 -35.320 34.546 1.00 71.12 221 ASP A CA 1
ATOM 1786 C C . ASP A 1 221 ? 75.420 -35.922 35.668 1.00 71.12 221 ASP A C 1
ATOM 1788 O O . ASP A 1 221 ? 76.208 -35.205 36.287 1.00 71.12 221 ASP A O 1
ATOM 1792 N N . GLU A 1 222 ? 75.380 -37.243 35.870 1.00 78.19 222 GLU A N 1
ATOM 1793 C CA . GLU A 1 222 ? 76.213 -37.925 36.878 1.00 78.19 222 GLU A CA 1
ATOM 1794 C C . GLU A 1 222 ? 77.713 -37.814 36.543 1.00 78.19 222 GLU A C 1
ATOM 1796 O O . GLU A 1 222 ? 78.565 -37.609 37.414 1.00 78.19 222 GLU A O 1
ATOM 1801 N N . LEU A 1 223 ? 78.053 -37.885 35.251 1.00 80.06 223 LEU A N 1
ATOM 1802 C CA . LEU A 1 223 ? 79.430 -37.717 34.784 1.00 80.06 223 LEU A CA 1
ATOM 1803 C C . LEU A 1 223 ? 79.949 -36.299 35.042 1.00 80.06 223 LEU A C 1
ATOM 1805 O O . LEU A 1 223 ? 81.108 -36.134 35.432 1.00 80.06 223 LEU A O 1
ATOM 1809 N N . ALA A 1 224 ? 79.104 -35.282 34.857 1.00 82.69 224 ALA A N 1
ATOM 1810 C CA . ALA A 1 224 ? 79.471 -33.895 35.116 1.00 82.69 224 ALA A CA 1
ATOM 1811 C C . ALA A 1 224 ? 79.771 -33.637 36.595 1.00 82.69 224 ALA A C 1
ATOM 1813 O O . ALA A 1 224 ? 80.758 -32.964 36.900 1.00 82.69 224 ALA A O 1
ATOM 1814 N N . GLU A 1 225 ? 78.983 -34.212 37.504 1.00 83.75 225 GLU A N 1
ATOM 1815 C CA . GLU A 1 225 ? 79.211 -34.084 38.945 1.00 83.75 225 GLU A CA 1
ATOM 1816 C C . GLU A 1 225 ? 80.539 -34.734 39.361 1.00 83.75 225 GLU A C 1
ATOM 1818 O O . GLU A 1 225 ? 81.382 -34.092 39.995 1.00 83.75 225 GLU A O 1
ATOM 1823 N N . ARG A 1 226 ? 80.800 -35.961 38.892 1.00 84.06 226 ARG A N 1
ATOM 1824 C CA . ARG A 1 226 ? 82.046 -36.682 39.191 1.00 84.06 226 ARG A CA 1
ATOM 1825 C C . ARG A 1 226 ? 83.292 -35.962 38.670 1.00 84.06 226 ARG A C 1
ATOM 1827 O O . ARG A 1 226 ? 84.323 -35.936 39.345 1.00 84.06 226 ARG A O 1
ATOM 1834 N N . ILE A 1 227 ? 83.218 -35.388 37.467 1.00 84.81 227 ILE A N 1
ATOM 1835 C CA . ILE A 1 227 ? 84.311 -34.592 36.890 1.00 84.81 227 ILE A CA 1
ATOM 1836 C C . ILE A 1 227 ? 84.505 -33.291 37.676 1.00 84.81 227 ILE A C 1
ATOM 1838 O O . ILE A 1 227 ? 85.643 -32.906 37.950 1.00 84.81 227 ILE A O 1
ATOM 1842 N N . GLY A 1 228 ? 83.413 -32.635 38.073 1.00 84.12 228 GLY A N 1
ATOM 1843 C CA . GLY A 1 228 ? 83.461 -31.444 38.915 1.00 84.12 228 GLY A CA 1
ATOM 1844 C C . GLY A 1 228 ? 84.185 -31.705 40.237 1.00 84.12 228 GLY A C 1
ATOM 1845 O O . GLY A 1 228 ? 85.064 -30.933 40.618 1.00 84.12 228 GLY A O 1
ATOM 1846 N N . ASP A 1 229 ? 83.887 -32.821 40.902 1.00 86.50 229 ASP A N 1
ATOM 1847 C CA . ASP A 1 229 ? 84.536 -33.195 42.162 1.00 86.50 229 ASP A CA 1
ATOM 1848 C C . ASP A 1 229 ? 86.030 -33.497 42.003 1.00 86.50 229 ASP A C 1
ATOM 1850 O O . ASP A 1 229 ? 86.832 -33.069 42.833 1.00 86.50 229 ASP A O 1
ATOM 1854 N N . MET A 1 230 ? 86.437 -34.144 40.906 1.00 84.31 230 MET A N 1
ATOM 1855 C CA . MET A 1 230 ? 87.857 -34.321 40.580 1.00 84.31 230 MET A CA 1
ATOM 1856 C C . MET A 1 230 ? 88.579 -32.969 40.450 1.00 84.31 230 MET A C 1
ATOM 1858 O O . MET A 1 230 ? 89.678 -32.801 40.979 1.00 84.31 230 MET A O 1
ATOM 1862 N N . LEU A 1 231 ? 87.972 -31.991 39.771 1.00 85.12 231 LEU A N 1
ATOM 1863 C CA . LEU A 1 231 ? 88.589 -30.680 39.556 1.00 85.12 231 LEU A CA 1
ATOM 1864 C C . LEU A 1 231 ? 88.595 -29.807 40.823 1.00 85.12 231 LEU A C 1
ATOM 1866 O O . LEU A 1 231 ? 89.529 -29.027 41.017 1.00 85.12 231 LEU A O 1
ATOM 1870 N N . LYS A 1 232 ? 87.615 -29.958 41.726 1.00 85.69 232 LYS A N 1
ATOM 1871 C CA . LYS A 1 232 ? 87.591 -29.244 43.019 1.00 85.69 232 LYS A CA 1
ATOM 1872 C C . LYS A 1 232 ? 88.835 -29.515 43.867 1.00 85.69 232 LYS A C 1
ATOM 1874 O O . LYS A 1 232 ? 89.285 -28.605 44.559 1.00 85.69 232 LYS A O 1
ATOM 1879 N N . VAL A 1 233 ? 89.440 -30.701 43.766 1.00 85.50 233 VAL A N 1
ATOM 1880 C CA . VAL A 1 233 ? 90.685 -31.029 44.485 1.00 85.50 233 VAL A CA 1
ATOM 1881 C C . VAL A 1 233 ? 91.809 -30.040 44.143 1.00 85.50 233 VAL A C 1
ATOM 1883 O O . VAL A 1 233 ? 92.552 -29.621 45.030 1.00 85.50 233 VAL A O 1
ATOM 1886 N N . HIS A 1 234 ? 91.902 -29.594 42.884 1.00 81.44 234 HIS A N 1
ATOM 1887 C CA . HIS A 1 234 ? 92.894 -28.594 42.472 1.00 81.44 234 HIS A CA 1
ATOM 1888 C C . HIS A 1 234 ? 92.644 -27.226 43.123 1.00 81.44 234 HIS A C 1
ATOM 1890 O O . HIS A 1 234 ? 93.593 -26.562 43.546 1.00 81.44 234 HIS A O 1
ATOM 1896 N N . LYS A 1 235 ? 91.369 -26.844 43.284 1.00 79.12 235 LYS A N 1
ATOM 1897 C CA . LYS A 1 235 ? 90.963 -25.625 43.996 1.00 79.12 235 LYS A CA 1
ATOM 1898 C C . LYS A 1 235 ? 91.300 -25.695 45.484 1.00 79.12 235 LYS A C 1
ATOM 1900 O O . LYS A 1 235 ? 91.864 -24.745 46.019 1.00 79.12 235 LYS A O 1
ATOM 1905 N N . GLU A 1 236 ? 91.006 -26.813 46.146 1.00 83.62 236 GLU A N 1
ATOM 1906 C CA . GLU A 1 236 ? 91.297 -27.000 47.576 1.00 83.62 236 GLU A CA 1
ATOM 1907 C C . GLU A 1 236 ? 92.801 -26.976 47.882 1.00 83.62 236 GLU A C 1
ATOM 1909 O O . GLU A 1 236 ? 93.217 -26.463 48.919 1.00 83.62 236 GLU A O 1
ATOM 1914 N N . GLN A 1 237 ? 93.627 -27.480 46.963 1.00 81.56 237 GLN A N 1
ATOM 1915 C CA . GLN A 1 237 ? 95.087 -27.478 47.091 1.00 81.56 237 GLN A CA 1
ATOM 1916 C C . GLN A 1 237 ? 95.742 -26.169 46.612 1.00 81.56 237 GLN A C 1
ATOM 1918 O O . GLN A 1 237 ? 96.950 -25.999 46.776 1.00 81.56 237 GLN A O 1
ATOM 1923 N N . GLY A 1 238 ? 94.974 -25.247 46.016 1.00 77.06 238 GLY A N 1
ATOM 1924 C CA . GLY A 1 238 ? 95.481 -24.002 45.429 1.00 77.06 238 GLY A CA 1
ATOM 1925 C C . GLY A 1 238 ? 96.422 -24.209 44.235 1.00 77.06 238 GLY A C 1
ATOM 1926 O O . GLY A 1 238 ? 97.181 -23.303 43.891 1.00 77.06 238 GLY A O 1
ATOM 1927 N N . ALA A 1 239 ? 96.410 -25.395 43.620 1.00 82.75 239 ALA A N 1
ATOM 1928 C CA . ALA A 1 239 ? 97.255 -25.734 42.479 1.00 82.75 239 ALA A CA 1
ATOM 1929 C C . ALA A 1 239 ? 96.569 -25.291 41.181 1.00 82.75 239 ALA A C 1
ATOM 1931 O O . ALA A 1 239 ? 95.386 -25.566 41.046 1.00 82.75 239 ALA A O 1
ATOM 1932 N N . PRO A 1 240 ? 97.249 -24.648 40.219 1.00 83.75 240 PRO A N 1
ATOM 1933 C CA . PRO A 1 240 ? 96.611 -24.177 38.989 1.00 83.75 240 PRO A CA 1
ATOM 1934 C C . PRO A 1 240 ? 96.145 -25.334 38.079 1.00 83.75 240 PRO A C 1
ATOM 1936 O O . PRO A 1 240 ? 96.817 -26.365 38.000 1.00 83.75 240 PRO A O 1
ATOM 1939 N N . ILE A 1 241 ? 95.015 -25.167 37.376 1.00 84.56 241 ILE A N 1
ATOM 1940 C CA . ILE A 1 241 ? 94.480 -26.168 36.428 1.00 84.56 241 ILE A CA 1
ATOM 1941 C C . ILE A 1 241 ? 94.970 -25.847 35.016 1.00 84.56 241 ILE A C 1
ATOM 1943 O O . ILE A 1 241 ? 94.536 -24.874 34.396 1.00 84.56 241 ILE A O 1
ATOM 1947 N N . ASP A 1 242 ? 95.845 -26.704 34.489 1.00 86.06 242 ASP A N 1
ATOM 1948 C CA . ASP A 1 242 ? 96.202 -26.729 33.070 1.00 86.06 242 ASP A CA 1
ATOM 1949 C C . ASP A 1 242 ? 95.294 -27.717 32.327 1.00 86.06 242 ASP A C 1
ATOM 1951 O O . ASP A 1 242 ? 95.411 -28.939 32.468 1.00 86.06 242 ASP A O 1
ATOM 1955 N N . LEU A 1 243 ? 94.374 -27.175 31.528 1.00 84.62 243 LEU A N 1
ATOM 1956 C CA . LEU A 1 243 ? 93.394 -27.962 30.788 1.00 84.62 243 LEU A CA 1
ATOM 1957 C C . LEU A 1 243 ? 94.031 -28.912 29.773 1.00 84.62 243 LEU A C 1
ATOM 1959 O O . LEU A 1 243 ? 93.476 -29.985 29.549 1.00 84.62 243 LEU A O 1
ATOM 1963 N N . GLY A 1 244 ? 95.181 -28.575 29.182 1.00 84.81 244 GLY A N 1
ATOM 1964 C CA . GLY A 1 244 ? 95.839 -29.458 28.219 1.00 84.81 244 GLY A CA 1
ATOM 1965 C C . GLY A 1 244 ? 96.336 -30.746 28.873 1.00 84.81 244 GLY A C 1
ATOM 1966 O O . GLY A 1 244 ? 96.128 -31.839 28.344 1.00 84.81 244 GLY A O 1
ATOM 1967 N N . LEU A 1 245 ? 96.928 -30.630 30.064 1.00 84.81 245 LEU A N 1
ATOM 1968 C CA . LEU A 1 245 ? 97.392 -31.779 30.842 1.00 84.81 245 LEU A CA 1
ATOM 1969 C C . LEU A 1 245 ? 96.225 -32.585 31.411 1.00 84.81 245 LEU A C 1
ATOM 1971 O O . LEU A 1 245 ? 96.179 -33.799 31.224 1.00 84.81 245 LEU A O 1
ATOM 1975 N N . VAL A 1 246 ? 95.256 -31.913 32.041 1.00 86.31 246 VAL A N 1
ATOM 1976 C CA . VAL A 1 246 ? 94.104 -32.588 32.654 1.00 86.31 246 VAL A CA 1
ATOM 1977 C C . VAL A 1 246 ? 93.294 -33.351 31.611 1.00 86.31 246 VAL A C 1
ATOM 1979 O O . VAL A 1 246 ? 92.939 -34.504 31.839 1.00 86.31 246 VAL A O 1
ATOM 1982 N N . LEU A 1 247 ? 93.038 -32.754 30.444 1.00 87.12 247 LEU A N 1
ATOM 1983 C CA . LEU A 1 247 ? 92.309 -33.434 29.376 1.00 87.12 247 LEU A CA 1
ATOM 1984 C C . LEU A 1 247 ? 93.109 -34.586 28.788 1.00 87.12 247 LEU A C 1
ATOM 1986 O O . LEU A 1 247 ? 92.533 -35.643 28.559 1.00 87.12 247 LEU A O 1
ATOM 1990 N N . ARG A 1 248 ? 94.419 -34.433 28.578 1.00 86.56 248 ARG A N 1
ATOM 1991 C CA . ARG A 1 248 ? 95.248 -35.534 28.075 1.00 86.56 248 ARG A CA 1
ATOM 1992 C C . ARG A 1 248 ? 95.227 -36.730 29.025 1.00 86.56 248 ARG A C 1
ATOM 1994 O O . ARG A 1 248 ? 94.990 -37.852 28.584 1.00 86.56 248 ARG A O 1
ATOM 2001 N N . ASP A 1 249 ? 95.434 -36.488 30.314 1.00 85.94 249 ASP A N 1
ATOM 2002 C CA . ASP A 1 249 ? 95.519 -37.552 31.313 1.00 85.94 249 ASP A CA 1
ATOM 2003 C C . ASP A 1 249 ? 94.140 -38.191 31.558 1.00 85.94 249 ASP A C 1
ATOM 2005 O O . ASP A 1 249 ? 94.016 -39.417 31.624 1.00 85.94 249 ASP A O 1
ATOM 2009 N N . TYR A 1 250 ? 93.076 -37.381 31.609 1.00 85.31 250 TYR A N 1
ATOM 2010 C CA . TYR A 1 250 ? 91.716 -37.877 31.808 1.00 85.31 250 TYR A CA 1
ATOM 2011 C C . TYR A 1 250 ? 91.204 -38.666 30.596 1.00 85.31 250 TYR A C 1
ATOM 2013 O O . TYR A 1 250 ? 90.672 -39.769 30.754 1.00 85.31 250 TYR A O 1
ATOM 2021 N N . LEU A 1 251 ? 91.412 -38.159 29.376 1.00 85.88 251 LEU A N 1
ATOM 2022 C CA . LEU A 1 251 ? 90.980 -38.830 28.147 1.00 85.88 251 LEU A CA 1
ATOM 2023 C C . LEU A 1 251 ? 91.773 -40.112 27.873 1.00 85.88 251 LEU A C 1
ATOM 2025 O O . LEU A 1 251 ? 91.191 -41.068 27.367 1.00 85.88 251 LEU A O 1
ATOM 2029 N N . ALA A 1 252 ? 93.048 -40.191 28.274 1.00 85.19 252 ALA A N 1
ATOM 2030 C CA . ALA A 1 252 ? 93.851 -41.410 28.139 1.00 85.19 252 ALA A CA 1
ATOM 2031 C C . ALA A 1 252 ? 93.279 -42.611 28.916 1.00 85.19 252 ALA A C 1
ATOM 2033 O O . ALA A 1 252 ? 93.530 -43.758 28.548 1.00 85.19 252 ALA A O 1
ATOM 2034 N N . SER A 1 253 ? 92.500 -42.363 29.975 1.00 85.19 253 SER A N 1
ATOM 2035 C CA . SER A 1 253 ? 91.863 -43.420 30.774 1.00 85.19 253 SER A CA 1
ATOM 2036 C C . SER A 1 253 ? 90.490 -43.875 30.254 1.00 85.19 253 SER A C 1
ATOM 2038 O O . SER A 1 253 ? 89.943 -44.849 30.772 1.00 85.19 253 SER A O 1
ATOM 2040 N N . HIS A 1 254 ? 89.940 -43.221 29.222 1.00 84.50 254 HIS A N 1
ATOM 2041 C CA . HIS A 1 254 ? 88.592 -43.485 28.704 1.00 84.50 254 HIS A CA 1
ATOM 2042 C C . HIS A 1 254 ? 88.604 -43.936 27.230 1.00 84.50 254 HIS A C 1
ATOM 2044 O O . HIS A 1 254 ? 89.574 -43.703 26.515 1.00 84.50 254 HIS A O 1
ATOM 2050 N N . PRO A 1 255 ? 87.534 -44.580 26.722 1.00 85.19 255 PRO A N 1
ATOM 2051 C CA . PRO A 1 255 ? 87.424 -44.927 25.305 1.00 85.19 255 PRO A CA 1
ATOM 2052 C C . PRO A 1 255 ? 87.242 -43.702 24.399 1.00 85.19 255 PRO A C 1
ATOM 2054 O O . PRO A 1 255 ? 86.568 -42.733 24.762 1.00 85.19 255 PRO A O 1
ATOM 2057 N N . HIS A 1 256 ? 87.767 -43.781 23.171 1.00 81.88 256 HIS A N 1
ATOM 2058 C CA . HIS A 1 256 ? 87.694 -42.704 22.170 1.00 81.88 256 HIS A CA 1
ATOM 2059 C C . HIS A 1 256 ? 86.272 -42.237 21.826 1.00 81.88 256 HIS A C 1
ATOM 2061 O O . HIS A 1 256 ? 86.082 -41.067 21.507 1.00 81.88 256 HIS A O 1
ATOM 2067 N N . THR A 1 257 ? 85.266 -43.106 21.943 1.00 82.44 257 THR A N 1
ATOM 2068 C CA . THR A 1 257 ? 83.865 -42.793 21.612 1.00 82.44 257 THR A CA 1
ATOM 2069 C C . THR A 1 257 ? 83.272 -41.665 22.454 1.00 82.44 257 THR A C 1
ATOM 2071 O O . THR A 1 257 ? 82.425 -40.935 21.956 1.00 82.44 257 THR A O 1
ATOM 2074 N N . HIS A 1 258 ? 83.738 -41.484 23.693 1.00 82.38 258 HIS A N 1
ATOM 2075 C CA . HIS A 1 258 ? 83.214 -40.472 24.620 1.00 82.38 258 HIS A CA 1
ATOM 2076 C C . HIS A 1 258 ? 84.127 -39.254 24.774 1.00 82.38 258 HIS A C 1
ATOM 2078 O O . HIS A 1 258 ? 83.860 -38.379 25.592 1.00 82.38 258 HIS A O 1
ATOM 2084 N N . HIS A 1 259 ? 85.221 -39.178 24.011 1.00 86.31 259 HIS A N 1
ATOM 2085 C C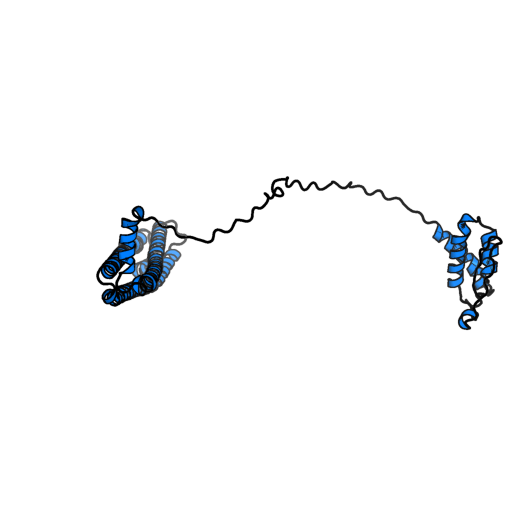A . HIS A 1 259 ? 86.222 -38.132 24.212 1.00 86.31 259 HIS A CA 1
ATOM 2086 C C . HIS A 1 259 ? 85.667 -36.722 24.033 1.00 86.31 259 HIS A C 1
ATOM 2088 O O . HIS A 1 259 ? 86.057 -35.828 24.774 1.00 86.31 259 HIS A O 1
ATOM 2094 N N . PHE A 1 260 ? 84.768 -36.517 23.068 1.00 83.56 260 PHE A N 1
ATOM 2095 C CA . PHE A 1 260 ? 84.190 -35.198 22.829 1.00 83.56 260 PHE A CA 1
ATOM 2096 C C . PHE A 1 260 ? 83.327 -34.740 24.009 1.00 83.56 260 PHE A C 1
ATOM 2098 O O . PHE A 1 260 ? 83.527 -33.640 24.522 1.00 83.56 260 PHE A O 1
ATOM 2105 N N . ASP A 1 261 ? 82.423 -35.603 24.476 1.00 83.38 261 ASP A N 1
ATOM 2106 C CA . ASP A 1 261 ? 81.519 -35.274 25.577 1.00 83.38 261 ASP A CA 1
ATOM 2107 C C . ASP A 1 261 ? 82.284 -35.079 26.884 1.00 83.38 261 ASP A C 1
ATOM 2109 O O . ASP A 1 261 ? 82.092 -34.070 27.561 1.00 83.38 261 ASP A O 1
ATOM 2113 N N . LEU A 1 262 ? 83.223 -35.977 27.200 1.00 85.88 262 LEU A N 1
ATOM 2114 C CA . LEU A 1 262 ? 84.064 -35.852 28.389 1.00 85.88 262 LEU A CA 1
ATOM 2115 C C . LEU A 1 262 ? 84.939 -34.599 28.327 1.00 85.88 262 LEU A C 1
ATOM 2117 O O . LEU A 1 262 ? 85.014 -33.870 29.312 1.00 85.88 262 LEU A O 1
ATOM 2121 N N . ALA A 1 263 ? 85.556 -34.298 27.179 1.00 87.12 263 ALA A N 1
ATOM 2122 C CA . ALA A 1 263 ? 86.359 -33.087 27.039 1.00 87.12 263 ALA A CA 1
ATOM 2123 C C . ALA A 1 263 ? 85.514 -31.825 27.229 1.00 87.12 263 ALA A C 1
ATOM 2125 O O . ALA A 1 263 ? 85.923 -30.916 27.950 1.00 87.12 263 ALA A O 1
ATOM 2126 N N . ARG A 1 264 ? 84.312 -31.785 26.642 1.00 85.56 264 ARG A N 1
ATOM 2127 C CA . ARG A 1 264 ? 83.377 -30.668 26.809 1.00 85.56 264 ARG A CA 1
ATOM 2128 C C . ARG A 1 264 ? 82.978 -30.487 28.271 1.00 85.56 264 ARG A C 1
ATOM 2130 O O . ARG A 1 264 ? 82.999 -29.362 28.759 1.00 85.56 264 ARG A O 1
ATOM 2137 N N . ILE A 1 265 ? 82.638 -31.575 28.962 1.00 86.38 265 ILE A N 1
ATOM 2138 C CA . ILE A 1 265 ? 82.228 -31.536 30.370 1.00 86.38 265 ILE A CA 1
ATOM 2139 C C . ILE A 1 265 ? 83.390 -31.080 31.258 1.00 86.38 265 ILE A C 1
ATOM 2141 O O . ILE A 1 265 ? 83.197 -30.201 32.091 1.00 86.38 265 ILE A O 1
ATOM 2145 N N . VAL A 1 266 ? 84.601 -31.608 31.059 1.00 87.69 266 VAL A N 1
ATOM 2146 C CA . VAL A 1 266 ? 85.795 -31.186 31.813 1.00 87.69 266 VAL A CA 1
ATOM 2147 C C . VAL A 1 266 ? 86.073 -29.698 31.618 1.00 87.69 266 VAL A C 1
ATOM 2149 O O . VAL A 1 266 ? 86.305 -29.000 32.601 1.00 87.69 266 VAL A O 1
ATOM 2152 N N . VAL A 1 267 ? 86.015 -29.191 30.382 1.00 87.56 267 VAL A N 1
ATOM 2153 C CA . VAL A 1 267 ? 86.219 -27.760 30.110 1.00 87.56 267 VAL A CA 1
ATOM 2154 C C . VAL A 1 267 ? 85.134 -26.916 30.777 1.00 87.56 267 VAL A C 1
ATOM 2156 O O . VAL A 1 267 ? 85.462 -25.941 31.450 1.00 87.56 267 VAL A O 1
ATOM 2159 N N . ASP A 1 268 ? 83.860 -27.297 30.645 1.00 86.50 268 ASP A N 1
ATOM 2160 C CA . ASP A 1 268 ? 82.749 -26.556 31.254 1.00 86.50 268 ASP A CA 1
ATOM 2161 C C . ASP A 1 268 ? 82.864 -26.521 32.786 1.00 86.50 268 ASP A C 1
ATOM 2163 O O . ASP A 1 268 ? 82.719 -25.464 33.398 1.00 86.50 268 ASP A O 1
ATOM 2167 N N . GLN A 1 269 ? 83.203 -27.650 33.418 1.00 86.50 269 GLN A N 1
ATOM 2168 C CA . GLN A 1 269 ? 83.397 -27.708 34.869 1.00 86.50 269 GLN A CA 1
ATOM 2169 C C . GLN A 1 269 ? 84.641 -26.935 35.324 1.00 86.50 269 GLN A C 1
ATOM 2171 O O . GLN A 1 269 ? 84.593 -26.253 36.347 1.00 86.50 269 GLN A O 1
ATOM 2176 N N . ALA A 1 270 ? 85.739 -26.971 34.567 1.00 85.50 270 ALA A N 1
ATOM 2177 C CA . ALA A 1 270 ? 86.959 -26.248 34.919 1.00 85.50 270 ALA A CA 1
ATOM 2178 C C . ALA A 1 270 ? 86.772 -24.726 34.871 1.00 85.50 270 ALA A C 1
ATOM 2180 O O . ALA A 1 270 ? 87.170 -24.035 35.807 1.00 85.50 270 ALA A O 1
ATOM 2181 N N . VAL A 1 271 ? 86.118 -24.202 33.829 1.00 84.50 271 VAL A N 1
ATOM 2182 C CA . VAL A 1 271 ? 85.850 -22.757 33.694 1.00 84.50 271 VAL A CA 1
ATOM 2183 C C . VAL A 1 271 ? 84.893 -22.256 34.781 1.00 84.50 271 VAL A C 1
ATOM 2185 O O . VAL A 1 271 ? 84.998 -21.117 35.228 1.00 84.50 271 VAL A O 1
ATOM 2188 N N . ARG A 1 272 ? 83.975 -23.100 35.271 1.00 84.81 272 ARG A N 1
ATOM 2189 C CA . ARG A 1 272 ? 83.108 -22.740 36.407 1.00 84.81 272 ARG A CA 1
ATOM 2190 C C . ARG A 1 272 ? 83.868 -22.602 37.727 1.00 84.81 272 ARG A C 1
ATOM 2192 O O . ARG A 1 272 ? 83.386 -21.914 38.625 1.00 84.81 272 ARG A O 1
ATOM 2199 N N . LEU A 1 273 ? 85.021 -23.256 37.877 1.00 83.69 273 LEU A N 1
ATOM 2200 C CA . LEU A 1 273 ? 85.778 -23.249 39.132 1.00 83.69 273 LEU A CA 1
ATOM 2201 C C . LEU A 1 273 ? 86.642 -22.002 39.317 1.00 83.69 273 LEU A C 1
ATOM 2203 O O . LEU A 1 273 ? 86.927 -21.657 40.469 1.00 83.69 273 LEU A O 1
ATOM 2207 N N . GLY A 1 274 ? 87.049 -21.355 38.224 1.00 82.31 274 GLY A N 1
ATOM 2208 C CA . GLY A 1 274 ? 87.983 -20.238 38.235 1.00 82.31 274 GLY A CA 1
ATOM 2209 C C . GLY A 1 274 ? 88.284 -19.696 36.838 1.00 82.31 274 GLY A C 1
ATOM 2210 O O . GLY A 1 274 ? 87.782 -20.194 35.835 1.00 82.31 274 GLY A O 1
ATOM 2211 N N . TYR A 1 275 ? 89.127 -18.671 36.769 1.00 82.50 275 TYR A N 1
ATOM 2212 C CA . TYR A 1 275 ? 89.548 -18.034 35.519 1.00 82.50 275 TYR A CA 1
ATOM 2213 C C . TYR A 1 275 ? 91.063 -17.811 35.498 1.00 82.50 275 TYR A C 1
ATOM 2215 O O . TYR A 1 275 ? 91.714 -17.789 36.544 1.00 82.50 275 TYR A O 1
ATOM 2223 N N . SER A 1 276 ? 91.635 -17.614 34.309 1.00 83.38 276 SER A N 1
ATOM 2224 C CA . SER A 1 276 ? 93.052 -17.269 34.183 1.00 83.38 276 SER A CA 1
ATOM 2225 C C . SER A 1 276 ? 93.266 -15.759 34.297 1.00 83.38 276 SER A C 1
ATOM 2227 O O . SER A 1 276 ? 92.602 -14.973 33.618 1.00 83.38 276 SER A O 1
ATOM 2229 N N . GLN A 1 277 ? 94.234 -15.303 35.099 1.00 79.81 277 GLN A N 1
ATOM 2230 C CA . GLN A 1 277 ? 94.634 -13.887 35.088 1.00 79.81 277 GLN A CA 1
ATOM 2231 C C . GLN A 1 277 ? 95.192 -13.441 33.729 1.00 79.81 277 GLN A C 1
ATOM 2233 O O . GLN A 1 277 ? 95.074 -12.267 33.365 1.00 79.81 277 GLN A O 1
ATOM 2238 N N . SER A 1 278 ? 95.785 -14.373 32.978 1.00 80.12 278 SER A N 1
ATOM 2239 C CA . SER A 1 278 ? 96.364 -14.106 31.657 1.00 80.12 278 SER A CA 1
ATOM 2240 C C . SER A 1 278 ? 95.297 -13.732 30.623 1.00 80.12 278 SER A C 1
ATOM 2242 O O . SER A 1 278 ? 95.578 -12.923 29.736 1.00 80.12 278 SER A O 1
ATOM 2244 N N . ASP A 1 279 ? 94.057 -14.209 30.798 1.00 78.56 279 ASP A N 1
ATOM 2245 C CA . ASP A 1 279 ? 92.923 -13.847 29.937 1.00 78.56 279 ASP A CA 1
ATOM 2246 C C . ASP A 1 279 ? 92.613 -12.342 30.014 1.00 78.56 279 ASP A C 1
ATOM 2248 O O . ASP A 1 279 ? 92.384 -11.701 28.988 1.00 78.56 279 ASP A O 1
ATOM 2252 N N . TYR A 1 280 ? 92.705 -11.728 31.203 1.00 75.94 280 TYR A N 1
ATOM 2253 C CA . TYR A 1 280 ? 92.516 -10.276 31.370 1.00 75.94 280 TYR A CA 1
ATOM 2254 C C . TYR A 1 280 ? 93.625 -9.441 30.726 1.00 75.94 280 TYR A C 1
ATOM 2256 O O . TYR A 1 280 ? 93.414 -8.270 30.411 1.00 75.94 280 TYR A O 1
ATOM 2264 N N . SER A 1 281 ? 94.801 -10.035 30.523 1.00 76.62 281 SER A N 1
ATOM 2265 C CA . SER A 1 281 ? 95.932 -9.382 29.856 1.00 76.62 281 SER A CA 1
ATOM 2266 C C . SER A 1 281 ? 95.886 -9.554 28.331 1.00 76.62 281 SER A C 1
ATOM 2268 O O . SER A 1 281 ? 96.820 -9.142 27.648 1.00 76.62 281 SER A O 1
ATOM 2270 N N . ALA A 1 282 ? 94.805 -10.148 27.802 1.00 76.06 282 ALA A N 1
ATOM 2271 C CA . ALA A 1 282 ? 94.575 -10.426 26.384 1.00 76.06 282 ALA A CA 1
ATOM 2272 C C . ALA A 1 282 ? 95.689 -11.255 25.712 1.00 76.06 282 ALA A C 1
ATOM 2274 O O . ALA A 1 282 ? 95.911 -11.150 24.503 1.00 76.06 282 ALA A O 1
ATOM 2275 N N . ILE A 1 283 ? 96.386 -12.095 26.485 1.00 79.56 283 ILE A N 1
ATOM 2276 C CA . ILE A 1 283 ? 97.389 -13.023 25.955 1.00 79.56 283 ILE A CA 1
ATOM 2277 C C . ILE A 1 283 ? 96.649 -14.247 25.408 1.00 79.56 283 ILE A C 1
ATOM 2279 O O . ILE A 1 283 ? 96.028 -14.991 26.168 1.00 79.56 283 ILE A O 1
ATOM 2283 N N . GLN A 1 284 ? 96.698 -14.455 24.089 1.00 78.38 284 GLN A N 1
ATOM 2284 C CA . GLN A 1 284 ? 96.101 -15.637 23.465 1.00 78.38 284 GLN A CA 1
ATOM 2285 C C . GLN A 1 284 ? 96.965 -16.884 23.731 1.00 78.38 284 GLN A C 1
ATOM 2287 O O . GLN A 1 284 ? 98.153 -16.854 23.402 1.00 78.38 284 GLN A O 1
ATOM 2292 N N . PRO A 1 285 ? 96.396 -17.972 24.287 1.00 84.38 285 PRO A N 1
ATOM 2293 C CA . PRO A 1 285 ? 97.123 -19.223 24.473 1.00 84.38 285 PRO A CA 1
ATOM 2294 C C . PRO A 1 285 ? 97.372 -19.921 23.136 1.00 84.38 285 PRO A C 1
ATOM 2296 O O . PRO A 1 285 ? 96.551 -19.840 22.220 1.00 84.38 285 PRO A O 1
ATOM 2299 N N . ASP A 1 286 ? 98.463 -20.677 23.050 1.00 85.44 286 ASP A N 1
ATOM 2300 C CA . ASP A 1 286 ? 98.706 -21.588 21.933 1.00 85.44 286 ASP A CA 1
ATOM 2301 C C . ASP A 1 286 ? 97.853 -22.862 22.053 1.00 85.44 286 ASP A C 1
ATOM 2303 O O . ASP A 1 286 ? 97.467 -23.293 23.141 1.00 85.44 286 ASP A O 1
ATOM 2307 N N . TRP A 1 287 ? 97.573 -23.500 20.915 1.00 86.00 287 TRP A N 1
ATOM 2308 C CA . TRP A 1 287 ? 96.875 -24.786 20.875 1.00 86.00 287 TRP A CA 1
ATOM 2309 C C . TRP A 1 287 ? 97.756 -25.910 21.429 1.00 86.00 287 TRP A C 1
ATOM 2311 O O . TRP A 1 287 ? 98.743 -26.300 20.801 1.00 86.00 287 TRP A O 1
ATOM 2321 N N . GLN A 1 288 ? 97.351 -26.496 22.552 1.00 86.19 288 GLN A N 1
ATOM 2322 C CA . GLN A 1 288 ? 98.022 -27.637 23.169 1.00 86.19 288 GLN A CA 1
ATOM 2323 C C . GLN A 1 288 ? 97.404 -28.957 22.696 1.00 86.19 288 GLN A C 1
ATOM 2325 O O . GLN A 1 288 ? 96.184 -29.096 22.655 1.00 86.19 288 GLN A O 1
ATOM 2330 N N . ALA A 1 289 ? 98.226 -29.942 22.327 1.00 85.75 289 ALA A N 1
ATOM 2331 C CA . ALA A 1 289 ? 97.734 -31.255 21.905 1.00 85.75 289 ALA A CA 1
ATOM 2332 C C . ALA A 1 289 ? 97.323 -32.115 23.108 1.00 85.75 289 ALA A C 1
ATOM 2334 O O . ALA A 1 289 ? 98.124 -32.334 24.015 1.00 85.75 289 ALA A O 1
ATOM 2335 N N .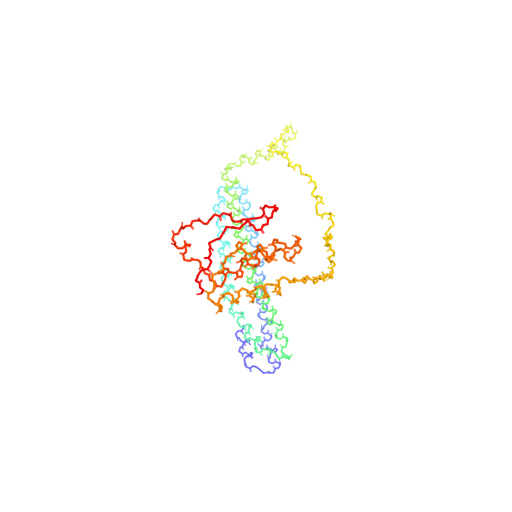 ILE A 1 290 ? 96.086 -32.620 23.084 1.00 84.12 290 ILE A N 1
ATOM 2336 C CA . ILE A 1 290 ? 95.513 -33.468 24.144 1.00 84.12 290 ILE A CA 1
ATOM 2337 C C . ILE A 1 290 ? 95.514 -34.958 23.781 1.00 84.12 290 ILE A C 1
ATOM 2339 O O . ILE A 1 290 ? 95.302 -35.793 24.652 1.00 84.12 290 ILE A O 1
ATOM 2343 N N . ASN A 1 291 ? 95.767 -35.314 22.518 1.00 81.62 291 ASN A N 1
ATOM 2344 C CA . ASN A 1 291 ? 96.044 -36.688 22.099 1.00 81.62 291 ASN A CA 1
ATOM 2345 C C . ASN A 1 291 ? 96.869 -36.734 20.799 1.00 81.62 291 ASN A C 1
ATOM 2347 O O . ASN A 1 291 ? 97.023 -35.727 20.103 1.00 81.62 291 ASN A O 1
ATOM 2351 N N . ASP A 1 292 ? 97.346 -37.929 20.444 1.00 78.06 292 ASP A N 1
ATOM 2352 C CA . ASP A 1 292 ? 98.159 -38.163 19.240 1.00 78.06 292 ASP A CA 1
ATOM 2353 C C . ASP A 1 292 ? 97.334 -38.196 17.936 1.00 78.06 292 ASP A C 1
ATOM 2355 O O .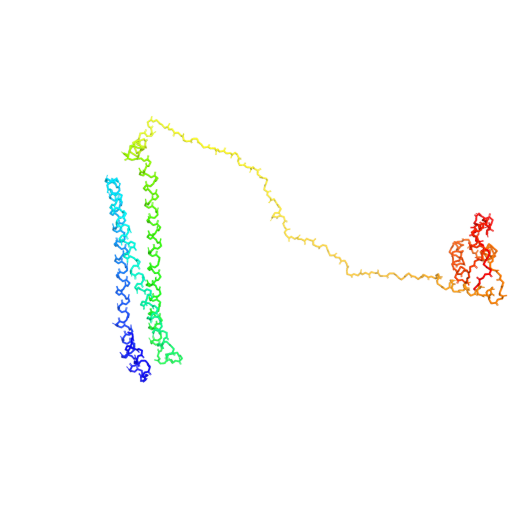 ASP A 1 292 ? 97.890 -38.237 16.840 1.00 78.06 292 ASP A O 1
ATOM 2359 N N . PHE A 1 293 ? 96.000 -38.140 18.035 1.00 75.06 293 PHE A N 1
ATOM 2360 C CA . PHE A 1 293 ? 95.063 -38.230 16.907 1.00 75.06 293 PHE A CA 1
ATOM 2361 C C . PHE A 1 293 ? 94.561 -36.862 16.415 1.00 75.06 293 PHE A C 1
ATOM 2363 O O . PHE A 1 293 ? 93.660 -36.792 15.580 1.00 75.06 293 PHE A O 1
ATOM 2370 N N . GLY A 1 294 ? 95.157 -35.770 16.905 1.00 78.56 294 GLY A N 1
ATOM 2371 C CA . GLY A 1 294 ? 94.929 -34.415 16.401 1.00 78.56 294 GLY A CA 1
ATOM 2372 C C . GLY A 1 294 ? 93.964 -33.556 17.219 1.00 78.56 294 GLY A C 1
ATOM 2373 O O . GLY A 1 294 ? 93.718 -32.417 16.823 1.00 78.56 294 GLY A O 1
ATOM 2374 N N . ALA A 1 295 ? 93.451 -34.037 18.358 1.00 84.12 295 ALA A N 1
ATOM 2375 C CA . ALA A 1 295 ? 92.654 -33.205 19.254 1.00 84.12 295 ALA A CA 1
ATOM 2376 C C . ALA A 1 295 ? 93.557 -32.224 20.016 1.00 84.12 295 ALA A C 1
ATOM 2378 O O . ALA A 1 295 ? 94.618 -32.587 20.537 1.00 84.12 295 ALA A O 1
ATOM 2379 N N . LYS A 1 296 ? 93.137 -30.958 20.068 1.00 87.69 296 LYS A N 1
ATOM 2380 C CA . LYS A 1 296 ? 93.880 -29.867 20.702 1.00 87.69 296 LYS A CA 1
ATOM 2381 C C . LYS A 1 296 ? 92.943 -28.977 21.503 1.00 87.69 296 LYS A C 1
ATOM 2383 O O . LYS A 1 296 ? 91.776 -28.836 21.149 1.00 87.69 296 LYS A O 1
ATOM 2388 N N . VAL A 1 297 ? 93.473 -28.361 22.551 1.00 87.00 297 VAL A N 1
ATOM 2389 C CA . VAL A 1 297 ? 92.757 -27.434 23.427 1.00 87.00 297 VAL A CA 1
ATOM 2390 C C . VAL A 1 297 ? 93.536 -26.136 23.502 1.00 87.00 297 VAL A C 1
ATOM 2392 O O . VAL A 1 297 ? 94.758 -26.137 23.633 1.00 87.00 297 VAL A O 1
ATOM 2395 N N . GLN A 1 298 ? 92.818 -25.026 23.391 1.00 88.56 298 GLN A N 1
ATOM 2396 C CA . GLN A 1 298 ? 93.359 -23.684 23.520 1.00 88.56 298 GLN A CA 1
ATOM 2397 C C . GLN A 1 298 ? 92.766 -23.063 24.780 1.00 88.56 298 GLN A C 1
ATOM 2399 O O . GL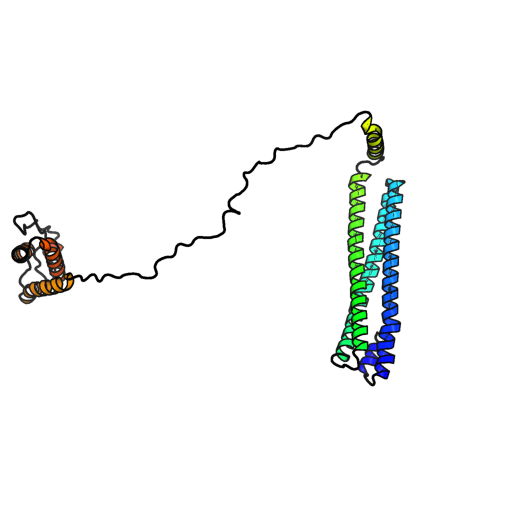N A 1 298 ? 91.611 -22.644 24.786 1.00 88.56 298 GLN A O 1
ATOM 2404 N N . ALA A 1 299 ? 93.546 -23.050 25.856 1.00 85.06 299 ALA A N 1
ATOM 2405 C CA . ALA A 1 299 ? 93.150 -22.448 27.119 1.00 85.06 299 ALA A CA 1
ATOM 2406 C C . ALA A 1 299 ? 94.387 -21.969 27.882 1.00 85.06 299 ALA A C 1
ATOM 2408 O O . ALA A 1 299 ? 95.429 -22.626 27.857 1.00 85.06 299 ALA A O 1
ATOM 2409 N N . ASN A 1 300 ? 94.264 -20.826 28.554 1.00 86.44 300 ASN A N 1
ATOM 2410 C CA . ASN A 1 300 ? 95.264 -20.378 29.512 1.00 86.44 300 ASN A CA 1
ATOM 2411 C C . ASN A 1 300 ? 95.106 -21.172 30.816 1.00 86.44 300 ASN A C 1
ATOM 2413 O O . ASN A 1 300 ? 94.017 -21.645 31.147 1.00 86.44 300 ASN A O 1
ATOM 2417 N N . VAL A 1 301 ? 96.200 -21.316 31.564 1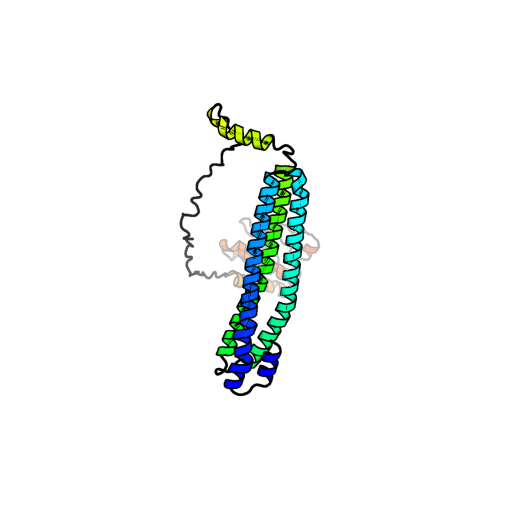.00 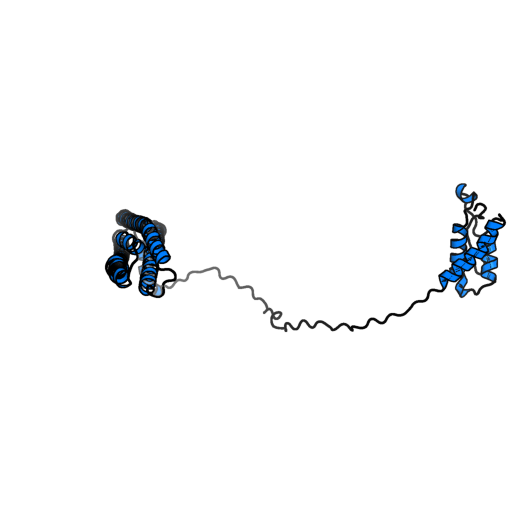85.75 301 VAL A N 1
ATOM 2418 C CA . VAL A 1 301 ? 96.191 -22.029 32.846 1.00 85.75 301 VAL A CA 1
ATOM 2419 C C . VAL A 1 301 ? 95.322 -21.265 33.848 1.00 85.75 301 VAL A C 1
ATOM 2421 O O . VAL A 1 301 ? 95.516 -20.062 34.047 1.00 85.75 301 VAL A O 1
ATOM 2424 N N . ILE A 1 302 ? 94.369 -21.956 34.477 1.00 85.25 302 ILE A N 1
ATOM 2425 C CA . ILE A 1 302 ? 93.481 -21.378 35.490 1.00 85.25 302 ILE A CA 1
ATOM 2426 C C . ILE A 1 302 ? 94.262 -21.287 36.801 1.00 85.25 302 ILE A C 1
ATOM 2428 O O . ILE A 1 302 ? 94.542 -22.298 37.443 1.00 85.25 302 ILE A O 1
ATOM 2432 N N . ASP A 1 303 ? 94.640 -20.068 37.175 1.00 81.38 303 ASP A N 1
ATOM 2433 C CA . ASP A 1 303 ? 95.473 -19.756 38.339 1.00 81.38 303 ASP A CA 1
ATOM 2434 C C . ASP A 1 303 ? 94.710 -19.026 39.455 1.00 81.38 303 ASP A C 1
ATOM 2436 O O . ASP A 1 303 ? 95.229 -18.890 40.567 1.00 81.38 303 ASP A O 1
ATOM 2440 N N . LYS A 1 304 ? 93.469 -18.588 39.196 1.00 76.94 304 LYS A N 1
ATOM 2441 C CA . LYS A 1 304 ? 92.586 -17.989 40.202 1.00 76.94 304 LYS A CA 1
ATOM 2442 C C . LYS A 1 304 ? 91.230 -18.672 40.279 1.00 76.94 304 LYS A C 1
ATOM 2444 O O . LYS A 1 304 ? 90.582 -18.910 39.265 1.00 76.94 304 LYS A O 1
ATOM 2449 N N . TYR A 1 305 ? 90.810 -18.929 41.514 1.00 81.19 305 TYR A N 1
ATOM 2450 C CA . TYR A 1 305 ? 89.596 -19.649 41.897 1.00 81.19 305 TYR A CA 1
ATOM 2451 C C . TYR A 1 305 ? 88.597 -18.778 42.652 1.00 81.19 305 TYR A C 1
ATOM 2453 O O . TYR A 1 305 ? 89.022 -17.741 43.208 1.00 81.19 305 TYR A O 1
#

pLDDT: mean 87.05, std 9.33, range [52.59, 96.81]

Radius of gyration: 54.87 Å; chains: 1; bounding box: 128×69×92 Å

Secondary structure (DSSP, 8-state):
-HHHHHHHHT---HHHIIIIIIHHIIIIIHHHHHHHHHHHHHHHHHHHHHHHHHHHHHHH-HHHHHHHHHHHHHHHHHHHHHHHHHHHHHHHHHHHHHHHHHHHHTT-GGGHHHHHHHHHHHHHHHHHHHHHHHHHHHHHHHHHHHHHHIIIIIGGGTTSHHHHHHHHHHHSTTTS--------PPPP-PPP-GGGTS-----PPPPPS---------THHHHHHHHHHHHHHHHHTT--B-HHHHHHHHHHTS-GGGHHHHHHHHHHHHHHH-B-HHHHTT-PPP-EESSTTS-EE----B-B-

Foldseek 3Di:
DVQLLVQLVVPDDLVSCVVRNVVCLVVPLVVVLVVLVVVVVVLVVVVVVLVVVLVVLCVPQVVVSPVVNVVSLVVNLVVLVVVLVVLVVVLVVVLVSLVSSLVSCPPPPSCVSSVVSSVVSNVSSCVSNVSSVVVNVVSVVVVVVVVVCCVPVCVVCVPCPVVVVVVVCVVCCVVPPDDDDDDDDDDDDDDPPPVVPPDPPPPDDDDDPDDDDDDDDDPLPVLLVVLLVVLVVCVVVLHWDDLLVCLLVVVVVDDPVCSVSNSVSNVVSNVVSAADPVVVVVDWADWHDSDPVDDTDTGDIGNGD

Sequence (305 aa):
MAKAIEAAQEGGTVAHWRKNVFGVLKYSVGEIFDQIDLNQRVMDEQQQSVKLQIAELLNKDWRDAINNCETLLSETSATLRELQDTLQAAGDELQTQILDIQEIVYGDDELEFVGEALFGLQMKLDRIISWGQQAIDLWIGYDRHVHKFIRTAIDMDQNRAFSQRLSQSVTDYFDSPWYLTYADAEKLTDLRDEALVLRNDEVTGAVPLEVEYEEFEQVNDELAERIGDMLKVHKEQGAPIDLGLVLRDYLASHPHTHHFDLARIVVDQAVRLGYSQSDYSAIQPDWQAINDFGAKVQANVIDKY

Organism: NCBI:txid990268